Protein AF-A0A3M6UUS0-F1 (afdb_monomer)

Radius of gyration: 19.88 Å; Cα contacts (8 Å, |Δi|>4): 417; chains: 1; bounding box: 49×43×61 Å

Foldseek 3Di:
DQDDPPPFPLNVLLVLLLLLLVLLVVCVLQFAVLLLLLLLLLLQLLVVVQVVVVVPQAPDRPVNNVSSVVSNVSSVVSLVVRVVSNCVVCVPVCLQQVLSNPHRQNQFAAADAADLVLADDADPVQDDCVCLVLLSVQLSQQLQGPVNNSDHLDHDPVNVCLLQPPRDDFPSLLSSLVSLSVSVSSVNQVVQVVSCVVVVHHNVRSLSNSLSNLVVRLVVLVVDPPRDPSSLLSLLSSLLRNLSNNHCVSQDPVNVVVLSVQQDPSSAHADDPDPPPPPPDDPDPDSVVVPPWRADPVRGTNNSSSSSSNNSSSNSSVSSVVVSVVVVVVVVVVD

Sequence (335 aa):
KDESCTVSHATPVLAALEKAVLFYKENGKDLNLDAYFGLRIAEGILHELIRQKKTATALIKSCILKKVVQLQHLVSQIVSKSMASLRRRDRHYFKMVGYTVSQPWLTIKKYKKINPKLVTPFDNKKLSDDILHEYQPCLARLLGSALYGSRPCDMPKECLEVMMRPGEVGYVLTHQALYFMFGEQRGCLYEFSRKMKEFRSSVEKVYDKICSNIYTQLLLVEQVRPFKRIDADLMMEQSVVCGLLGYFEFLTPHRLAIIKSWQRPNGCYGEIENEEELNRKQGWKTMRKLLVGKELSDGCESHITGVGTALLSIYLRFLIDNEQLVVNSTKAGEF

InterPro domains:
  IPR031751 Protein of unknown function DUF4735 [PF15882] (34-319)
  IPR031751 Protein of unknown function DUF4735 [PTHR33539] (10-323)

Structure (mmCIF, N/CA/C/O backbone):
data_AF-A0A3M6UUS0-F1
#
_entry.id   AF-A0A3M6UUS0-F1
#
loop_
_atom_site.group_PDB
_atom_site.id
_atom_site.type_symbol
_atom_site.label_atom_id
_atom_site.label_alt_id
_atom_site.label_comp_id
_atom_site.label_asym_id
_atom_site.label_entity_id
_atom_site.label_seq_id
_atom_site.pdbx_PDB_ins_code
_atom_site.Cartn_x
_atom_site.Cartn_y
_atom_site.Cartn_z
_atom_site.occupancy
_atom_site.B_iso_or_equiv
_atom_site.auth_seq_id
_atom_site.auth_comp_id
_atom_site.auth_asym_id
_atom_site.auth_atom_id
_atom_site.pdbx_PDB_model_num
ATOM 1 N N . LYS A 1 1 ? -5.060 -1.566 36.778 1.00 41.62 1 LYS A N 1
ATOM 2 C CA . LYS A 1 1 ? -5.611 -0.243 36.405 1.00 41.62 1 LYS A CA 1
ATOM 3 C C . LYS A 1 1 ? -5.989 -0.322 34.938 1.00 41.62 1 LYS A C 1
ATOM 5 O O . LYS A 1 1 ? -5.111 -0.613 34.138 1.00 41.62 1 LYS A O 1
ATOM 10 N N . ASP A 1 2 ? -7.276 -0.205 34.631 1.00 45.12 2 ASP A N 1
ATOM 11 C CA . ASP A 1 2 ? -7.788 -0.287 33.263 1.00 45.12 2 ASP A CA 1
ATOM 12 C C . ASP A 1 2 ? -7.343 0.975 32.513 1.00 45.12 2 ASP A C 1
ATOM 14 O O . ASP A 1 2 ? -7.748 2.091 32.838 1.00 45.12 2 ASP A O 1
ATOM 18 N N . GLU A 1 3 ? -6.390 0.821 31.602 1.00 57.53 3 GLU A N 1
ATOM 19 C CA . GLU A 1 3 ? -5.835 1.926 30.826 1.00 57.53 3 GLU A CA 1
ATOM 20 C C . GLU A 1 3 ? -6.889 2.344 29.792 1.00 57.53 3 GLU A C 1
ATOM 22 O O . GLU A 1 3 ? -7.174 1.594 28.855 1.00 57.53 3 GLU A O 1
ATOM 27 N N . SER A 1 4 ? -7.523 3.508 29.980 1.00 58.41 4 SER A N 1
ATOM 28 C CA . SER A 1 4 ? -8.604 3.942 29.090 1.00 58.41 4 SER A CA 1
ATOM 29 C C . SER A 1 4 ? -8.117 4.064 27.644 1.00 58.41 4 SER A C 1
ATOM 31 O O . SER A 1 4 ? -7.190 4.814 27.321 1.00 58.41 4 SER A O 1
ATOM 33 N N . CYS A 1 5 ? -8.801 3.354 26.750 1.00 64.38 5 CYS A N 1
ATOM 34 C CA . CYS A 1 5 ? -8.526 3.338 25.316 1.00 64.38 5 CYS A CA 1
ATOM 35 C C . CYS A 1 5 ? -8.857 4.667 24.610 1.00 64.38 5 CYS A C 1
ATOM 37 O O . CYS A 1 5 ? -8.491 4.857 23.451 1.00 64.38 5 CYS A O 1
ATOM 39 N N . THR A 1 6 ? -9.544 5.598 25.277 1.00 61.81 6 THR A N 1
ATOM 40 C CA . THR A 1 6 ? -9.993 6.865 24.676 1.00 61.81 6 THR A CA 1
ATOM 41 C C . THR A 1 6 ? -8.865 7.856 24.388 1.00 61.81 6 THR A C 1
ATOM 43 O O . THR A 1 6 ? -9.058 8.762 23.587 1.00 61.81 6 THR A O 1
ATOM 46 N N . VAL A 1 7 ? -7.682 7.676 24.984 1.00 68.31 7 VAL A N 1
ATOM 47 C CA . VAL A 1 7 ? -6.577 8.658 24.932 1.00 68.31 7 VAL A CA 1
ATOM 48 C C . VAL A 1 7 ? -5.531 8.335 23.846 1.00 68.31 7 VAL A C 1
ATOM 50 O O . VAL A 1 7 ? -4.496 8.980 23.783 1.00 68.31 7 VAL A O 1
ATOM 53 N N . SER A 1 8 ? -5.725 7.309 23.009 1.00 80.12 8 SER A N 1
ATOM 54 C CA . SER A 1 8 ? -4.775 6.989 21.923 1.00 80.12 8 SER A CA 1
ATOM 55 C C . SER A 1 8 ? -5.251 7.545 20.582 1.00 80.12 8 SER A C 1
ATOM 57 O O . SER A 1 8 ? -6.405 7.343 20.192 1.00 80.12 8 SER A O 1
ATOM 59 N N . HIS A 1 9 ? -4.343 8.178 19.837 1.00 85.38 9 HIS A N 1
ATOM 60 C CA . HIS A 1 9 ? -4.574 8.609 18.459 1.00 85.38 9 HIS A CA 1
ATOM 61 C C . HIS A 1 9 ? -4.805 7.416 17.522 1.00 85.38 9 HIS A C 1
ATOM 63 O O . HIS A 1 9 ? -5.430 7.571 16.473 1.00 85.38 9 HIS A O 1
ATOM 69 N N . ALA A 1 10 ? -4.373 6.212 17.912 1.00 90.81 10 ALA A N 1
ATOM 70 C CA . ALA A 1 10 ? -4.647 4.976 17.187 1.00 90.81 10 ALA A CA 1
ATOM 71 C C . ALA A 1 10 ? -6.130 4.557 17.243 1.00 90.81 10 ALA A C 1
ATOM 73 O O . ALA A 1 10 ? -6.610 3.889 16.328 1.00 90.81 10 ALA A O 1
ATOM 74 N N . THR A 1 11 ? -6.883 4.953 18.278 1.00 92.00 11 THR A N 1
ATOM 75 C CA . THR A 1 11 ? -8.262 4.478 18.504 1.00 92.00 11 THR A CA 1
ATOM 76 C C . THR A 1 11 ? -9.223 4.822 17.358 1.00 92.00 11 THR A C 1
ATOM 78 O O . THR A 1 11 ? -9.907 3.913 16.878 1.00 92.00 11 THR A O 1
ATOM 81 N N . PRO A 1 12 ? -9.281 6.070 16.849 1.00 94.25 12 PRO A N 1
ATOM 82 C CA . PRO A 1 12 ? -10.139 6.402 15.712 1.00 94.25 12 PRO A CA 1
ATOM 83 C C . PRO A 1 12 ? -9.743 5.691 14.413 1.00 94.25 12 PRO A C 1
ATOM 85 O O . PRO A 1 12 ? -10.610 5.424 13.583 1.00 94.25 12 PRO A O 1
ATOM 88 N N . VAL A 1 13 ? -8.452 5.402 14.218 1.00 96.81 13 VAL A N 1
ATOM 89 C CA . VAL A 1 13 ? -7.963 4.682 13.030 1.00 96.81 13 VAL A CA 1
ATOM 90 C C . VAL A 1 13 ? -8.322 3.207 13.113 1.00 96.81 13 VAL A C 1
ATOM 92 O O . VAL A 1 13 ? -8.791 2.631 12.138 1.00 96.81 13 VAL A O 1
ATOM 95 N N . LEU A 1 14 ? -8.184 2.612 14.295 1.00 96.06 14 LEU A N 1
ATOM 96 C CA . LEU A 1 14 ? -8.566 1.231 14.541 1.00 96.06 14 LEU A CA 1
ATOM 97 C C . LEU A 1 14 ? -10.067 1.009 14.325 1.00 96.06 14 LEU A C 1
ATOM 99 O O . LEU A 1 14 ? -10.445 0.018 13.713 1.00 96.06 14 LEU A O 1
ATOM 103 N N . ALA A 1 15 ? -10.910 1.951 14.759 1.00 96.56 15 ALA A N 1
ATOM 104 C CA . ALA A 1 15 ? -12.349 1.902 14.504 1.00 96.56 15 ALA A CA 1
ATOM 105 C C . ALA A 1 15 ? -12.683 2.010 13.003 1.00 96.56 15 ALA A C 1
ATOM 107 O O . ALA A 1 15 ? -13.553 1.295 12.512 1.00 96.56 15 ALA A O 1
ATOM 108 N N . ALA A 1 16 ? -11.985 2.877 12.262 1.00 98.12 16 ALA A N 1
ATOM 109 C CA . ALA A 1 16 ? -12.139 2.977 10.811 1.00 98.12 16 ALA A CA 1
ATOM 110 C C . ALA A 1 16 ? -11.700 1.682 10.103 1.00 98.12 16 ALA A C 1
ATOM 112 O O . ALA A 1 16 ? -12.409 1.181 9.231 1.00 98.12 16 ALA A O 1
ATOM 113 N N . LEU A 1 17 ? -10.571 1.095 10.513 1.00 98.56 17 LEU A N 1
ATOM 114 C CA . LEU A 1 17 ? -10.088 -0.175 9.969 1.00 98.56 17 LEU A CA 1
ATOM 115 C C . LEU A 1 17 ? -11.052 -1.328 10.283 1.00 98.56 17 LEU A C 1
ATOM 117 O O . LEU A 1 17 ? -11.314 -2.157 9.420 1.00 98.56 17 LEU A O 1
ATOM 121 N N . GLU A 1 18 ? -11.617 -1.365 11.491 1.00 98.31 18 GLU A N 1
ATOM 122 C CA . GLU A 1 18 ? -12.624 -2.354 11.884 1.00 98.31 18 GLU A CA 1
ATOM 123 C C . GLU A 1 18 ? -13.873 -2.277 10.998 1.00 98.31 18 GLU A C 1
ATOM 125 O O . GLU A 1 18 ? -14.314 -3.308 10.493 1.00 98.31 18 GLU A O 1
ATOM 130 N N . LYS A 1 19 ? -14.387 -1.070 10.717 1.00 98.00 19 LYS A N 1
ATOM 131 C CA . LYS A 1 19 ? -15.489 -0.881 9.758 1.00 98.00 19 LYS A CA 1
ATOM 132 C C . LYS A 1 19 ? -15.137 -1.407 8.368 1.00 98.00 19 LYS A C 1
ATOM 134 O O . LYS A 1 19 ? -15.930 -2.137 7.782 1.00 98.00 19 LYS A O 1
ATOM 139 N N . ALA A 1 20 ? -13.945 -1.082 7.865 1.00 98.12 20 ALA A N 1
ATOM 140 C CA . ALA A 1 20 ? -13.491 -1.582 6.572 1.00 98.12 20 ALA A CA 1
ATOM 141 C C . ALA A 1 20 ? -13.446 -3.117 6.559 1.00 98.12 20 ALA A C 1
ATOM 143 O O . ALA A 1 20 ? -13.977 -3.731 5.647 1.00 98.12 20 ALA A O 1
ATOM 144 N N . VAL A 1 21 ? -12.904 -3.765 7.596 1.00 98.31 21 VAL A N 1
ATOM 145 C CA . VAL A 1 21 ? -12.858 -5.236 7.697 1.00 98.31 21 VAL A CA 1
ATOM 146 C C . VAL A 1 21 ? -14.258 -5.860 7.779 1.00 98.31 21 VAL A C 1
ATOM 148 O O . VAL A 1 21 ? -14.501 -6.897 7.158 1.00 98.31 21 VAL A O 1
ATOM 151 N N . LEU A 1 22 ? -15.193 -5.241 8.504 1.00 97.75 22 LEU A N 1
ATOM 152 C CA . LEU A 1 22 ? -16.587 -5.693 8.554 1.00 97.75 22 LEU A CA 1
ATOM 153 C C . LEU A 1 22 ? -17.256 -5.626 7.176 1.00 97.75 22 LEU A C 1
ATOM 155 O O . LEU A 1 22 ? -17.952 -6.570 6.804 1.00 97.75 22 LEU A O 1
ATOM 159 N N . PHE A 1 23 ? -16.941 -4.613 6.367 1.00 96.88 23 PHE A N 1
ATOM 160 C CA . PHE A 1 23 ? -17.407 -4.541 4.985 1.00 96.88 23 PHE A CA 1
ATOM 161 C C . PHE A 1 23 ? -16.981 -5.762 4.151 1.00 96.88 23 PHE A C 1
ATOM 163 O O . PHE A 1 23 ? -17.810 -6.322 3.434 1.00 96.88 23 PHE A O 1
ATOM 170 N N . TYR A 1 24 ? -15.739 -6.257 4.284 1.00 96.56 24 TYR A N 1
ATOM 171 C CA . TYR A 1 24 ? -15.318 -7.504 3.611 1.00 96.56 24 TYR A CA 1
ATOM 172 C C . TYR A 1 24 ? -16.089 -8.727 4.103 1.00 96.56 24 TYR A C 1
ATOM 174 O O . TYR A 1 24 ? -16.341 -9.654 3.331 1.00 96.56 24 TYR A O 1
ATOM 182 N N . LYS A 1 25 ? -16.435 -8.770 5.393 1.00 95.75 25 LYS A N 1
ATOM 183 C CA . LYS A 1 25 ? -17.201 -9.881 5.967 1.00 95.75 25 LYS A CA 1
ATOM 184 C C . LYS A 1 25 ? -18.591 -9.971 5.338 1.00 95.75 25 LYS A C 1
ATOM 186 O O . LYS A 1 25 ? -19.058 -11.076 5.067 1.00 95.75 25 LYS A O 1
ATOM 191 N N . GLU A 1 26 ? -19.225 -8.825 5.125 1.00 94.06 26 GLU A N 1
ATOM 192 C CA . GLU A 1 26 ? -20.582 -8.709 4.589 1.00 94.06 26 GLU A CA 1
ATOM 193 C C . GLU A 1 26 ? -20.604 -8.841 3.059 1.00 94.06 26 GLU A C 1
ATOM 195 O O . GLU A 1 26 ? -21.424 -9.582 2.519 1.00 94.06 26 GLU A O 1
ATOM 200 N N . ASN A 1 27 ? -19.642 -8.219 2.369 1.00 92.31 27 ASN A N 1
ATOM 201 C CA . ASN A 1 27 ? -19.654 -8.036 0.914 1.00 92.31 27 ASN A CA 1
ATOM 202 C C . ASN A 1 27 ? -18.552 -8.812 0.178 1.00 92.31 27 ASN A C 1
ATOM 204 O O . ASN A 1 27 ? -18.378 -8.659 -1.027 1.00 92.31 27 ASN A O 1
ATOM 208 N N . GLY A 1 28 ? -17.798 -9.691 0.847 1.00 86.50 28 GLY A N 1
ATOM 209 C CA . GLY A 1 28 ? -16.662 -10.410 0.243 1.00 86.50 28 GLY A CA 1
ATOM 210 C C . GLY A 1 28 ? -17.013 -11.258 -0.990 1.00 86.50 28 GLY A C 1
ATOM 211 O O . GLY A 1 28 ? -16.162 -11.565 -1.834 1.00 86.50 28 GLY A O 1
ATOM 212 N N . LYS A 1 29 ? -18.293 -11.615 -1.161 1.00 85.62 29 LYS A N 1
ATOM 213 C CA . LYS A 1 29 ? -18.772 -12.267 -2.386 1.00 85.62 29 LYS A CA 1
ATOM 214 C C . LYS A 1 29 ? -18.782 -11.332 -3.596 1.00 85.62 29 LYS A C 1
ATOM 216 O O . LYS A 1 29 ? -18.713 -11.835 -4.711 1.00 85.62 29 LYS A O 1
ATOM 221 N N . ASP A 1 30 ? -18.767 -10.031 -3.406 1.00 85.94 30 ASP A N 1
ATOM 222 C CA . ASP A 1 30 ? -18.808 -9.074 -4.499 1.00 85.94 30 ASP A CA 1
ATOM 223 C C . ASP A 1 30 ? -17.470 -8.374 -4.711 1.00 85.94 30 ASP A C 1
ATOM 225 O O . ASP A 1 30 ? -17.265 -7.775 -5.759 1.00 85.94 30 ASP A O 1
ATOM 229 N N . LEU A 1 31 ? -16.502 -8.572 -3.819 1.00 89.50 31 LEU A N 1
ATOM 230 C CA . LEU A 1 31 ? -15.159 -8.016 -3.957 1.00 89.50 31 LEU A CA 1
ATOM 231 C C . LEU A 1 31 ? -14.273 -8.801 -4.943 1.00 89.50 31 LEU A C 1
ATOM 233 O O . LEU A 1 31 ? -14.377 -10.029 -5.095 1.00 89.50 31 LEU A O 1
ATOM 237 N N . ASN A 1 32 ? -13.407 -8.057 -5.631 1.00 88.81 32 ASN A N 1
ATOM 238 C CA . ASN A 1 32 ? -12.383 -8.548 -6.555 1.00 88.81 32 ASN A CA 1
ATOM 239 C C . ASN A 1 32 ? -11.066 -8.868 -5.818 1.00 88.81 32 ASN A C 1
ATOM 241 O O . ASN A 1 32 ? -10.970 -8.720 -4.603 1.00 88.81 32 ASN A O 1
ATOM 245 N N . LEU A 1 33 ? -10.041 -9.313 -6.548 1.00 89.56 33 LEU A N 1
ATOM 246 C CA . LEU A 1 33 ? -8.731 -9.641 -5.976 1.00 89.56 33 LEU A C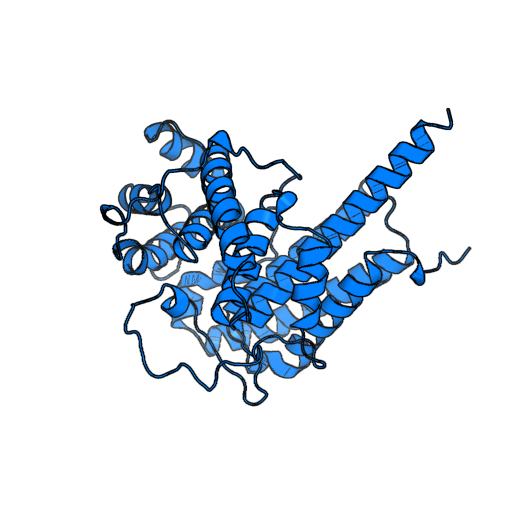A 1
ATOM 247 C C . LEU A 1 33 ? -8.018 -8.414 -5.372 1.00 89.56 33 LEU A C 1
ATOM 249 O O . LEU A 1 33 ? -7.398 -8.552 -4.317 1.00 89.56 33 LEU A O 1
ATOM 253 N N . ASP A 1 34 ? -8.164 -7.232 -5.974 1.00 88.00 34 ASP A N 1
ATOM 254 C CA . ASP A 1 34 ? -7.498 -5.984 -5.559 1.00 88.00 34 ASP A CA 1
ATOM 255 C C . ASP A 1 34 ? -7.915 -5.545 -4.147 1.00 88.00 34 ASP A C 1
ATOM 257 O O . ASP A 1 34 ? -7.075 -5.180 -3.322 1.00 88.00 34 ASP A O 1
ATOM 261 N N . ALA A 1 35 ? -9.196 -5.705 -3.800 1.00 93.25 35 ALA A N 1
ATOM 262 C CA . ALA A 1 35 ? -9.667 -5.481 -2.433 1.00 93.25 35 ALA A CA 1
ATOM 263 C C . ALA A 1 35 ? -8.930 -6.386 -1.430 1.00 93.25 35 ALA A C 1
ATOM 265 O O . ALA A 1 35 ? -8.457 -5.947 -0.378 1.00 93.25 35 ALA A O 1
ATOM 266 N N . TYR A 1 36 ? -8.780 -7.673 -1.764 1.00 95.69 36 TYR A N 1
ATOM 267 C CA . TYR A 1 36 ? -8.087 -8.621 -0.892 1.00 95.69 36 TYR A CA 1
ATOM 268 C C . TYR A 1 36 ? -6.584 -8.365 -0.821 1.00 95.69 36 TYR A C 1
ATOM 270 O O . TYR A 1 36 ? -5.984 -8.706 0.195 1.00 95.69 36 TYR A O 1
ATOM 278 N N . PHE A 1 37 ? -5.972 -7.736 -1.825 1.00 95.00 37 PHE A N 1
ATOM 279 C CA . PHE A 1 37 ? -4.585 -7.287 -1.714 1.00 95.00 37 PHE A CA 1
ATOM 280 C C . PHE A 1 37 ? -4.432 -6.278 -0.571 1.00 95.00 37 PHE A C 1
ATOM 282 O O . PHE A 1 37 ? -3.600 -6.479 0.320 1.00 95.00 37 PHE A O 1
ATOM 289 N N . GLY A 1 38 ? -5.313 -5.277 -0.508 1.00 96.94 38 GLY A N 1
ATOM 290 C CA . GLY A 1 38 ? -5.340 -4.324 0.600 1.00 96.94 38 GLY A CA 1
ATOM 291 C C . GLY A 1 38 ? -5.603 -4.978 1.962 1.00 96.94 38 GLY A C 1
ATOM 292 O O . GLY A 1 38 ? -4.930 -4.677 2.952 1.00 96.94 38 GLY A O 1
ATOM 293 N N . LEU A 1 39 ? -6.515 -5.955 2.006 1.00 97.81 39 LEU A N 1
ATOM 294 C CA . LEU A 1 39 ? -6.797 -6.732 3.215 1.00 97.81 39 LEU A CA 1
ATOM 295 C C . LEU A 1 39 ? -5.581 -7.556 3.689 1.00 97.81 39 LEU A C 1
ATOM 297 O O . LEU A 1 39 ? -5.349 -7.669 4.893 1.00 97.81 39 LEU A O 1
ATOM 301 N N . ARG A 1 40 ? -4.773 -8.102 2.768 1.00 97.69 40 ARG A N 1
ATOM 302 C CA . ARG A 1 40 ? -3.551 -8.861 3.102 1.00 97.69 40 ARG A CA 1
ATOM 303 C C . ARG A 1 40 ? -2.401 -7.972 3.564 1.00 97.69 40 ARG A C 1
ATOM 305 O O . ARG A 1 40 ? -1.613 -8.417 4.403 1.00 97.69 40 ARG A O 1
ATOM 312 N N . ILE A 1 41 ? -2.332 -6.723 3.095 1.00 98.38 41 ILE A N 1
ATOM 313 C CA . ILE A 1 41 ? -1.459 -5.699 3.690 1.00 98.38 41 ILE A CA 1
ATOM 314 C C . ILE A 1 41 ? -1.865 -5.446 5.144 1.00 98.38 41 ILE A C 1
ATOM 316 O O . ILE A 1 41 ? -1.019 -5.535 6.038 1.00 98.38 41 ILE A O 1
ATOM 320 N N . ALA A 1 42 ? -3.158 -5.216 5.391 1.00 98.44 42 ALA A N 1
ATOM 321 C CA . ALA A 1 42 ? -3.663 -4.982 6.740 1.00 98.44 42 ALA A CA 1
ATOM 322 C C . ALA A 1 42 ? -3.388 -6.161 7.680 1.00 98.44 42 ALA A C 1
ATOM 324 O O . ALA A 1 42 ? -2.894 -5.962 8.788 1.00 98.44 42 ALA A O 1
ATOM 325 N N . GLU A 1 43 ? -3.621 -7.395 7.232 1.00 98.19 43 GLU A N 1
ATOM 326 C CA . GLU A 1 43 ? -3.300 -8.597 8.007 1.00 98.19 43 GLU A CA 1
ATOM 327 C C . GLU A 1 43 ? -1.819 -8.677 8.389 1.00 98.19 43 GLU A C 1
ATOM 329 O O . GLU A 1 43 ? -1.486 -8.970 9.538 1.00 98.19 43 GLU A O 1
ATOM 334 N N . GLY A 1 44 ? -0.933 -8.377 7.439 1.00 97.69 44 GLY A N 1
ATOM 335 C CA . GLY A 1 44 ? 0.510 -8.344 7.651 1.00 97.69 44 GLY A CA 1
ATOM 336 C C . GLY A 1 44 ? 0.939 -7.344 8.722 1.00 97.69 44 GLY A C 1
ATOM 337 O O . GLY A 1 44 ? 1.696 -7.671 9.638 1.00 97.69 44 GLY A O 1
ATOM 338 N N . ILE A 1 45 ? 0.389 -6.133 8.658 1.00 97.25 45 ILE A N 1
ATOM 339 C CA . ILE A 1 45 ? 0.662 -5.081 9.639 1.00 97.25 45 ILE A CA 1
ATOM 340 C C . ILE A 1 45 ? 0.126 -5.450 11.025 1.00 97.25 45 ILE A C 1
ATOM 342 O O . ILE A 1 45 ? 0.819 -5.255 12.025 1.00 97.25 45 ILE A O 1
ATOM 346 N N . LEU A 1 46 ? -1.076 -6.025 11.108 1.00 97.25 46 LEU A N 1
ATOM 347 C CA . LEU A 1 46 ? -1.630 -6.487 12.381 1.00 97.25 46 LEU A CA 1
ATOM 348 C C . LEU A 1 46 ? -0.761 -7.599 12.994 1.00 97.25 46 LEU A C 1
ATOM 350 O O . LEU A 1 46 ? -0.506 -7.581 14.199 1.00 97.25 46 LEU A O 1
ATOM 354 N N . HIS A 1 47 ? -0.243 -8.527 12.181 1.00 95.56 47 HIS A N 1
ATOM 355 C CA . HIS A 1 47 ? 0.726 -9.530 12.634 1.00 95.56 47 HIS A CA 1
ATOM 356 C C . HIS A 1 47 ? 1.997 -8.903 13.207 1.00 95.56 47 HIS A C 1
ATOM 358 O O . HIS A 1 47 ? 2.461 -9.323 14.269 1.00 95.56 47 HIS A O 1
ATOM 364 N N . GLU A 1 48 ? 2.548 -7.898 12.532 1.00 92.94 48 GLU A N 1
ATOM 365 C CA . GLU A 1 48 ? 3.750 -7.201 12.983 1.00 92.94 48 GLU A CA 1
ATOM 366 C C . GLU A 1 48 ? 3.534 -6.477 14.312 1.00 92.94 48 GLU A C 1
ATOM 368 O O . GLU A 1 48 ? 4.335 -6.644 15.231 1.00 92.94 48 GLU A O 1
ATOM 373 N N . LEU A 1 49 ? 2.416 -5.764 14.471 1.00 92.19 49 LEU A N 1
ATOM 374 C CA . LEU A 1 49 ? 2.063 -5.103 15.732 1.00 92.19 49 LEU A CA 1
ATOM 375 C C . LEU A 1 49 ? 1.948 -6.102 16.896 1.00 92.19 49 LEU A C 1
ATOM 377 O O . LEU A 1 49 ? 2.421 -5.842 18.003 1.00 92.19 49 LEU A O 1
ATOM 381 N N . ILE A 1 50 ? 1.372 -7.283 16.651 1.00 92.38 50 ILE A N 1
ATOM 382 C CA . ILE A 1 50 ? 1.295 -8.359 17.652 1.00 92.38 50 ILE A CA 1
ATOM 383 C C . ILE A 1 50 ? 2.691 -8.913 17.971 1.00 92.38 50 ILE A C 1
ATOM 385 O O . ILE A 1 50 ? 2.993 -9.205 19.132 1.00 92.38 50 ILE A O 1
ATOM 389 N N . ARG A 1 51 ? 3.549 -9.071 16.955 1.00 88.62 51 ARG A N 1
ATOM 390 C CA . ARG A 1 51 ? 4.915 -9.594 17.100 1.00 88.62 51 ARG A CA 1
ATOM 391 C C . ARG A 1 51 ? 5.793 -8.657 17.928 1.00 88.62 51 ARG A C 1
ATOM 393 O O . ARG A 1 51 ? 6.467 -9.140 18.834 1.00 88.62 51 ARG A O 1
ATOM 400 N N . GLN A 1 52 ? 5.747 -7.350 17.674 1.00 80.56 52 GLN A N 1
ATOM 401 C CA . GLN A 1 52 ? 6.559 -6.345 18.376 1.00 80.56 52 GLN A CA 1
ATOM 402 C C . GLN A 1 52 ? 6.349 -6.351 19.895 1.00 80.56 52 GLN A C 1
ATOM 404 O O . GLN A 1 52 ? 7.301 -6.173 20.656 1.00 80.56 52 GLN A O 1
ATOM 409 N N . LYS A 1 53 ? 5.127 -6.638 20.362 1.00 72.44 53 LYS A N 1
ATOM 410 C CA . LYS A 1 53 ? 4.872 -6.806 21.799 1.00 72.44 53 LYS A CA 1
ATOM 411 C C . LYS A 1 53 ? 5.606 -8.013 22.393 1.00 72.44 53 LYS A C 1
ATOM 413 O O . LYS A 1 53 ? 6.071 -7.947 23.528 1.00 72.44 53 LYS A O 1
ATOM 418 N N . LYS A 1 54 ? 5.701 -9.124 21.656 1.00 66.06 54 LYS A N 1
ATOM 419 C CA . LYS A 1 54 ? 6.332 -10.362 22.151 1.00 66.06 54 LYS A CA 1
ATOM 420 C C . LYS A 1 54 ? 7.843 -10.212 22.342 1.00 66.06 54 LYS A C 1
ATOM 422 O O . LYS A 1 54 ? 8.410 -10.909 23.171 1.00 66.06 54 LYS A O 1
ATOM 427 N N . THR A 1 55 ? 8.481 -9.294 21.617 1.00 62.88 55 THR A N 1
ATOM 428 C CA . THR A 1 55 ? 9.932 -9.040 21.666 1.00 62.88 55 THR A CA 1
ATOM 429 C C . THR A 1 55 ? 10.346 -7.974 22.696 1.00 62.88 55 THR A C 1
ATOM 431 O O . THR A 1 55 ? 11.430 -7.409 22.600 1.00 62.88 55 THR A O 1
ATOM 434 N N . ALA A 1 56 ? 9.499 -7.718 23.702 1.00 51.53 56 ALA A N 1
ATOM 435 C CA . ALA A 1 56 ? 9.782 -6.932 24.914 1.00 51.53 56 ALA A CA 1
ATOM 436 C C . ALA A 1 56 ? 10.078 -5.422 24.745 1.00 51.53 56 ALA A C 1
ATOM 438 O O . ALA A 1 56 ? 10.388 -4.759 25.729 1.00 51.53 56 ALA A O 1
ATOM 439 N N . THR A 1 57 ? 9.928 -4.844 23.547 1.00 52.69 57 THR A N 1
ATOM 440 C CA . THR A 1 57 ? 10.291 -3.433 23.266 1.00 52.69 57 THR A CA 1
ATOM 441 C C . THR A 1 57 ? 9.113 -2.490 22.989 1.00 52.69 57 THR A C 1
ATOM 443 O O . THR A 1 57 ? 9.325 -1.283 22.932 1.00 52.69 57 THR A O 1
ATOM 446 N N . ALA A 1 58 ? 7.879 -2.992 22.859 1.00 57.59 58 ALA A N 1
ATOM 447 C CA . ALA A 1 58 ? 6.725 -2.168 22.483 1.00 57.59 58 ALA A CA 1
ATOM 448 C C . ALA A 1 58 ? 5.720 -1.966 23.634 1.00 57.59 58 ALA A C 1
ATOM 450 O O . ALA A 1 58 ? 5.075 -2.910 24.097 1.00 57.59 58 ALA A O 1
ATOM 451 N N . LEU A 1 59 ? 5.529 -0.707 24.046 1.00 68.81 59 LEU A N 1
ATOM 452 C CA . LEU A 1 59 ? 4.494 -0.249 24.986 1.00 68.81 59 LEU A CA 1
ATOM 453 C C . LEU A 1 59 ? 3.146 -0.047 24.263 1.00 68.81 59 LEU A C 1
ATOM 455 O O . LEU A 1 59 ? 2.568 1.037 24.271 1.00 68.81 59 LEU A O 1
ATOM 459 N N . ILE A 1 60 ? 2.625 -1.091 23.610 1.00 78.75 60 ILE A N 1
ATOM 460 C CA . ILE A 1 60 ? 1.258 -1.047 23.066 1.00 78.75 60 ILE A CA 1
ATOM 461 C C . ILE A 1 60 ? 0.277 -1.195 24.232 1.00 78.75 60 ILE A C 1
ATOM 463 O O . ILE A 1 60 ? 0.271 -2.232 24.907 1.00 78.75 60 ILE A O 1
ATOM 467 N N . LYS A 1 61 ? -0.586 -0.188 24.434 1.00 83.62 61 LYS A N 1
ATOM 468 C CA . LYS A 1 61 ? -1.665 -0.224 25.436 1.00 83.62 61 LYS A CA 1
ATOM 469 C C . LYS A 1 61 ? -2.455 -1.527 25.319 1.00 83.62 61 LYS A C 1
ATOM 471 O O . LYS A 1 61 ? -2.859 -1.929 24.224 1.00 83.62 61 LYS A O 1
ATOM 476 N N . SER A 1 62 ? -2.708 -2.184 26.452 1.00 85.25 62 SER A N 1
ATOM 477 C CA . SER A 1 62 ? -3.322 -3.524 26.485 1.00 85.25 62 SER A CA 1
ATOM 478 C C . SER A 1 62 ? -4.660 -3.581 25.734 1.00 85.25 62 SER A C 1
ATOM 480 O O . SER A 1 62 ? -4.931 -4.527 24.991 1.00 85.25 62 SER A O 1
ATOM 482 N N . CYS A 1 63 ? -5.467 -2.526 25.860 1.00 86.62 63 CYS A N 1
ATOM 483 C CA . CYS A 1 63 ? -6.767 -2.429 25.208 1.00 86.62 63 CYS A CA 1
ATOM 484 C C . CYS A 1 63 ? -6.660 -2.311 23.669 1.00 86.62 63 CYS A C 1
ATOM 486 O O . CYS A 1 63 ? -7.431 -2.956 22.956 1.00 86.62 63 CYS A O 1
ATOM 488 N N . ILE A 1 64 ? -5.670 -1.569 23.148 1.00 89.56 64 ILE A N 1
ATOM 489 C CA . ILE A 1 64 ? -5.399 -1.454 21.704 1.00 89.56 64 ILE A CA 1
ATOM 490 C C . ILE A 1 64 ? -4.948 -2.800 21.156 1.00 89.56 64 ILE A C 1
ATOM 492 O O . ILE A 1 64 ? -5.479 -3.269 20.153 1.00 89.56 64 ILE A O 1
ATOM 496 N N . LEU A 1 65 ? -4.029 -3.470 21.853 1.00 90.50 65 LEU A N 1
ATOM 497 C CA . LEU A 1 65 ? -3.579 -4.793 21.442 1.00 90.50 65 LEU A CA 1
ATOM 498 C C . LEU A 1 65 ? -4.731 -5.798 21.386 1.00 90.50 65 LEU A C 1
ATOM 500 O O . LEU A 1 65 ? -4.811 -6.562 20.430 1.00 90.50 65 LEU A O 1
ATOM 504 N N . LYS A 1 66 ? -5.616 -5.820 22.391 1.00 92.00 66 LYS A N 1
ATOM 505 C CA . LYS A 1 66 ? -6.766 -6.737 22.401 1.00 92.00 66 LYS A CA 1
ATOM 506 C C . LYS A 1 66 ? -7.597 -6.576 21.126 1.00 92.00 66 LYS A C 1
ATOM 508 O O . LYS A 1 66 ? -7.917 -7.575 20.486 1.00 92.00 66 LYS A O 1
ATOM 513 N N . LYS A 1 67 ? -7.869 -5.331 20.727 1.00 94.25 67 LYS A N 1
ATOM 514 C CA . LYS A 1 67 ? -8.571 -5.018 19.479 1.00 94.25 67 LYS A CA 1
ATOM 515 C C . LYS A 1 67 ? -7.769 -5.415 18.234 1.00 94.25 67 LYS A C 1
ATOM 517 O O . LYS A 1 67 ? -8.334 -6.018 17.332 1.00 94.25 67 LYS A O 1
ATOM 522 N N . VAL A 1 68 ? -6.459 -5.157 18.197 1.00 95.62 68 VAL A N 1
ATOM 523 C CA . VAL A 1 68 ? -5.570 -5.585 17.096 1.00 95.62 68 VAL A CA 1
ATOM 524 C C . VAL A 1 68 ? -5.588 -7.108 16.919 1.00 95.62 68 VAL A C 1
ATOM 526 O O . VAL A 1 68 ? -5.708 -7.586 15.796 1.00 95.62 68 VAL A O 1
ATOM 529 N N . VAL A 1 69 ? -5.527 -7.878 18.011 1.00 96.06 69 VAL A N 1
ATOM 530 C CA . VAL A 1 69 ? -5.590 -9.352 17.985 1.00 96.06 69 VAL A CA 1
ATOM 531 C C . VAL A 1 69 ? -6.950 -9.842 17.486 1.00 96.06 69 VAL A C 1
ATOM 533 O O . VAL A 1 69 ? -7.010 -10.730 16.639 1.00 96.06 69 VAL A O 1
ATOM 536 N N . GLN A 1 70 ? -8.044 -9.256 17.980 1.00 96.88 70 GLN A N 1
ATOM 537 C CA . GLN A 1 70 ? -9.396 -9.590 17.521 1.00 96.88 70 GLN A CA 1
ATOM 538 C C . GLN A 1 70 ? -9.564 -9.310 16.024 1.00 96.88 70 GLN A C 1
ATOM 540 O O . GLN A 1 70 ? -10.074 -10.155 15.287 1.00 96.88 70 GLN A O 1
ATOM 545 N N . LEU A 1 71 ? -9.085 -8.151 15.572 1.00 97.94 71 LEU A N 1
ATOM 546 C CA . LEU A 1 71 ? -9.166 -7.740 14.180 1.00 97.94 71 LEU A CA 1
ATOM 547 C C . LEU A 1 71 ? -8.304 -8.628 13.278 1.00 97.94 71 LEU A C 1
ATOM 549 O O . LEU A 1 71 ? -8.781 -9.068 12.238 1.00 97.94 71 LEU A O 1
ATOM 553 N N . GLN A 1 72 ? -7.081 -8.969 13.698 1.00 97.88 72 GLN A N 1
ATOM 554 C CA . GLN A 1 72 ? -6.210 -9.903 12.978 1.00 97.88 72 GLN A CA 1
ATOM 555 C C . GLN A 1 72 ? -6.900 -11.255 12.769 1.00 97.88 72 GLN A C 1
ATOM 557 O O . GLN A 1 72 ? -6.926 -11.766 11.650 1.00 97.88 72 GLN A O 1
ATOM 562 N N . HIS A 1 73 ? -7.515 -11.807 13.820 1.00 98.06 73 HIS A N 1
ATOM 563 C CA . HIS A 1 73 ? -8.231 -13.076 13.724 1.00 98.06 73 HIS A CA 1
ATOM 564 C C . HIS A 1 73 ? -9.415 -12.994 12.752 1.00 98.06 73 HIS A C 1
ATOM 566 O O . HIS A 1 73 ? -9.603 -13.889 11.925 1.00 98.06 73 HIS A O 1
ATOM 572 N N . LEU A 1 74 ? -10.192 -11.908 12.819 1.00 98.25 74 LEU A N 1
ATOM 573 C CA . LEU A 1 74 ? -11.312 -11.673 11.912 1.00 98.25 74 LEU A CA 1
ATOM 574 C C . LEU A 1 74 ? -10.847 -11.601 10.450 1.00 98.25 74 LEU A C 1
ATOM 576 O O . LEU A 1 74 ? -11.443 -12.250 9.589 1.00 98.25 74 LEU A O 1
ATOM 580 N N . VAL A 1 75 ? -9.761 -10.875 10.175 1.00 98.19 75 VAL A N 1
ATOM 581 C CA . VAL A 1 75 ? -9.186 -10.775 8.827 1.00 98.19 75 VAL A CA 1
ATOM 582 C C . VAL A 1 75 ? -8.775 -12.153 8.301 1.00 98.19 75 VAL A C 1
ATOM 584 O O . VAL A 1 75 ? -9.211 -12.538 7.214 1.00 98.19 75 VAL A O 1
ATOM 587 N N . SER A 1 76 ? -8.034 -12.946 9.084 1.00 96.81 76 SER A N 1
ATOM 588 C CA . SER A 1 76 ? -7.623 -14.295 8.668 1.00 96.81 76 SER A CA 1
ATOM 589 C C . SER A 1 76 ? -8.818 -15.212 8.370 1.00 96.81 76 SER A C 1
ATOM 591 O O . SER A 1 76 ? -8.786 -15.989 7.411 1.00 96.81 76 SER A O 1
ATOM 593 N N . GLN A 1 77 ? -9.903 -15.110 9.148 1.00 96.88 77 GLN A N 1
ATOM 594 C CA . GLN A 1 77 ? -11.142 -15.851 8.885 1.00 96.88 77 GLN A CA 1
ATOM 595 C C . GLN A 1 77 ? -11.816 -15.428 7.570 1.00 96.88 77 GLN A C 1
ATOM 597 O O . GLN A 1 77 ? -12.251 -16.290 6.802 1.00 96.88 77 GLN A O 1
ATOM 602 N N . ILE A 1 78 ? -11.918 -14.120 7.308 1.00 96.62 78 ILE A N 1
ATOM 603 C CA . ILE A 1 78 ? -12.524 -13.570 6.085 1.00 96.62 78 ILE A CA 1
ATOM 604 C C . ILE A 1 78 ? -11.743 -14.028 4.854 1.00 96.62 78 ILE A C 1
ATOM 606 O O . ILE A 1 78 ? -12.337 -14.544 3.902 1.00 96.62 78 ILE A O 1
ATOM 610 N N . VAL A 1 79 ? -10.416 -13.885 4.885 1.00 94.31 79 VAL A N 1
ATOM 611 C CA . VAL A 1 79 ? -9.519 -14.303 3.802 1.00 94.31 79 VAL A CA 1
ATOM 612 C C . VAL A 1 79 ? -9.707 -15.794 3.529 1.00 94.31 79 VAL A C 1
ATOM 614 O O . VAL A 1 79 ? -10.055 -16.158 2.406 1.00 94.31 79 VAL A O 1
ATOM 617 N N . SER A 1 80 ? -9.585 -16.646 4.554 1.00 92.56 80 SER A N 1
ATOM 618 C CA . SER A 1 80 ? -9.714 -18.106 4.424 1.00 92.56 80 SER A CA 1
ATOM 619 C C . SER A 1 80 ? -11.028 -18.531 3.753 1.00 92.56 80 SER A C 1
ATOM 621 O O . SER A 1 80 ? -11.020 -19.310 2.797 1.00 92.56 80 SER A O 1
ATOM 623 N N . LYS A 1 81 ? -12.159 -17.944 4.168 1.00 92.56 81 LYS A N 1
ATOM 624 C CA . LYS A 1 81 ? -13.480 -18.226 3.575 1.00 92.56 81 LYS A CA 1
ATOM 625 C C . LYS A 1 81 ? -13.607 -17.757 2.123 1.00 92.56 81 LYS A C 1
ATOM 627 O O . LYS A 1 81 ? -14.351 -18.353 1.346 1.00 92.56 81 LYS A O 1
ATOM 632 N N . SER A 1 82 ? -12.901 -16.693 1.751 1.00 91.19 82 SER A N 1
ATOM 633 C CA . SER A 1 82 ? -13.091 -16.015 0.465 1.00 91.19 82 SER A CA 1
ATOM 634 C C . SER A 1 82 ? -12.174 -16.528 -0.647 1.00 91.19 82 SER A C 1
ATOM 636 O O . SER A 1 82 ? -12.556 -16.471 -1.817 1.00 91.19 82 SER A O 1
ATOM 638 N N . MET A 1 83 ? -10.998 -17.078 -0.314 1.00 89.31 83 MET A N 1
ATOM 639 C CA . MET A 1 83 ? -9.977 -17.470 -1.302 1.00 89.31 83 MET A CA 1
ATOM 640 C C . MET A 1 83 ? -10.500 -18.443 -2.368 1.00 89.31 83 MET A C 1
ATOM 642 O O . MET A 1 83 ? -10.250 -18.259 -3.560 1.00 89.31 83 MET A O 1
ATOM 646 N N . ALA A 1 84 ? -11.265 -19.463 -1.965 1.00 88.38 84 ALA A N 1
ATOM 647 C CA . ALA A 1 84 ? -11.819 -20.443 -2.901 1.00 88.38 84 ALA A CA 1
ATOM 648 C C . ALA A 1 84 ? -12.852 -19.824 -3.860 1.00 88.38 84 ALA A C 1
ATOM 650 O O . ALA A 1 84 ? -12.977 -20.252 -5.009 1.00 88.38 84 ALA A O 1
ATOM 651 N N . SER A 1 85 ? -13.599 -18.816 -3.402 1.00 88.00 85 SER A N 1
ATOM 652 C CA . SER A 1 85 ? -14.546 -18.078 -4.241 1.00 88.00 85 SER A CA 1
ATOM 653 C C . SER A 1 85 ? -13.812 -17.178 -5.236 1.00 88.00 85 SER A C 1
ATOM 655 O O . SER A 1 85 ? -14.070 -17.268 -6.435 1.00 88.00 85 SER A O 1
ATOM 657 N N . LEU A 1 86 ? -12.840 -16.389 -4.764 1.00 87.50 86 LEU A N 1
ATOM 658 C CA . LEU A 1 86 ? -12.031 -15.496 -5.603 1.00 87.50 86 LEU A CA 1
ATOM 659 C C . LEU A 1 86 ? -11.324 -16.255 -6.726 1.00 87.50 86 LEU A C 1
ATOM 661 O O . LEU A 1 86 ? -11.447 -15.889 -7.892 1.00 87.50 86 LEU A O 1
ATOM 665 N N . ARG A 1 87 ? -10.671 -17.375 -6.391 1.00 89.25 87 ARG A N 1
ATOM 666 C CA . ARG A 1 87 ? -9.975 -18.224 -7.367 1.00 89.25 87 ARG A CA 1
ATOM 667 C C . ARG A 1 87 ? -10.901 -18.776 -8.455 1.00 89.25 87 ARG A C 1
ATOM 669 O O . ARG A 1 87 ? -10.441 -19.026 -9.568 1.00 89.25 87 ARG A O 1
ATOM 676 N N . ARG A 1 88 ? -12.179 -19.016 -8.137 1.00 88.69 88 ARG A N 1
ATOM 677 C CA . ARG A 1 88 ? -13.172 -19.509 -9.104 1.00 88.69 88 ARG A CA 1
ATOM 678 C C . ARG A 1 88 ? -13.728 -18.391 -9.977 1.00 88.69 88 ARG A C 1
ATOM 680 O O . ARG A 1 88 ? -13.808 -18.583 -11.185 1.00 88.69 88 ARG A O 1
ATOM 687 N N . ARG A 1 89 ? -14.101 -17.257 -9.375 1.00 85.88 89 ARG A N 1
ATOM 688 C CA . ARG A 1 89 ? -14.710 -16.125 -10.088 1.00 85.88 89 ARG A CA 1
ATOM 689 C C . ARG A 1 89 ? -13.764 -15.490 -11.091 1.00 85.88 89 ARG A C 1
ATOM 691 O O . ARG A 1 89 ? -14.190 -15.173 -12.191 1.00 85.88 89 ARG A O 1
ATOM 698 N N . ASP A 1 90 ? -12.500 -15.345 -10.713 1.00 81.88 90 ASP A N 1
ATOM 699 C CA . ASP A 1 90 ? -11.512 -14.657 -11.532 1.00 81.88 90 ASP A CA 1
ATOM 700 C C . ASP A 1 90 ? -10.315 -15.560 -11.838 1.00 81.88 90 ASP A C 1
ATOM 702 O O . ASP A 1 90 ? -9.172 -15.324 -11.451 1.00 81.88 90 ASP A O 1
ATOM 706 N N . ARG A 1 91 ? -10.598 -16.694 -12.487 1.00 88.25 91 ARG A N 1
ATOM 707 C CA . ARG A 1 91 ? -9.610 -17.763 -12.684 1.00 88.25 91 ARG A CA 1
ATOM 708 C C . ARG A 1 91 ? -8.376 -17.294 -13.456 1.00 88.25 91 ARG A C 1
ATOM 710 O O . ARG A 1 91 ? -7.281 -17.779 -13.170 1.00 88.25 91 ARG A O 1
ATOM 717 N N . HIS A 1 92 ? -8.544 -16.431 -14.458 1.00 87.38 92 HIS A N 1
ATOM 718 C CA . HIS A 1 92 ? -7.427 -15.953 -15.271 1.00 87.38 92 HIS A CA 1
ATOM 719 C C . HIS A 1 92 ? -6.560 -14.968 -14.483 1.00 87.38 92 HIS A C 1
ATOM 721 O O . HIS A 1 92 ? -5.363 -15.217 -14.334 1.00 87.38 92 HIS A O 1
ATOM 727 N N . TYR A 1 93 ? -7.163 -13.931 -13.895 1.00 85.62 93 TYR A N 1
ATOM 728 C CA . TYR A 1 93 ? -6.429 -12.945 -13.106 1.00 85.62 93 TYR A CA 1
ATOM 729 C C . TYR A 1 93 ? -5.779 -13.583 -11.873 1.00 85.62 93 TYR A C 1
ATOM 731 O O . TYR A 1 93 ? -4.599 -13.373 -11.607 1.00 85.62 93 TYR A O 1
ATOM 739 N N . PHE A 1 94 ? -6.480 -14.493 -11.188 1.00 89.56 94 PHE A N 1
ATOM 740 C CA . PHE A 1 94 ? -5.924 -15.230 -10.053 1.00 89.56 94 PHE A CA 1
ATOM 741 C C . PHE A 1 94 ? -4.747 -16.131 -10.459 1.00 89.56 94 PHE A C 1
ATOM 743 O O . PHE A 1 94 ? -3.782 -16.263 -9.711 1.00 89.56 94 PHE A O 1
ATOM 750 N N . LYS A 1 95 ? -4.772 -16.759 -11.643 1.00 88.94 95 LYS A N 1
ATOM 751 C CA . LYS A 1 95 ? -3.598 -17.500 -12.148 1.00 88.94 95 LYS A CA 1
ATOM 752 C C . LYS A 1 95 ? -2.418 -16.571 -12.427 1.00 88.94 95 LYS A C 1
ATOM 754 O O . LYS A 1 95 ? -1.276 -16.992 -12.250 1.00 88.94 95 LYS A O 1
ATOM 759 N N . MET A 1 96 ? -2.690 -15.349 -12.875 1.00 85.94 96 MET A N 1
ATOM 760 C CA . MET A 1 96 ? -1.676 -14.361 -13.226 1.00 85.94 96 MET A CA 1
ATOM 761 C C . MET A 1 96 ? -1.004 -13.766 -11.985 1.00 85.94 96 MET A C 1
ATOM 763 O O . MET A 1 96 ? 0.215 -13.833 -11.868 1.00 85.94 96 MET A O 1
ATOM 767 N N . VAL A 1 97 ? -1.791 -13.244 -11.041 1.00 88.25 97 VAL A N 1
ATOM 768 C CA . VAL A 1 97 ? -1.285 -12.462 -9.900 1.00 88.25 97 VAL A CA 1
ATOM 769 C C . VAL A 1 97 ? -1.747 -12.974 -8.536 1.00 88.25 97 VAL A C 1
ATOM 771 O O . VAL A 1 97 ? -1.464 -12.348 -7.529 1.00 88.25 97 VAL A O 1
ATOM 774 N N . GLY A 1 98 ? -2.385 -14.144 -8.433 1.00 90.19 98 GLY A N 1
ATOM 775 C CA . GLY A 1 98 ? -2.946 -14.653 -7.168 1.00 90.19 98 GLY A CA 1
ATOM 776 C C . GLY A 1 98 ? -1.955 -14.823 -6.009 1.00 90.19 98 GLY A C 1
ATOM 777 O O . GLY A 1 98 ? -2.380 -14.929 -4.860 1.00 90.19 98 GLY A O 1
ATOM 778 N N . TYR A 1 99 ? -0.644 -14.803 -6.274 1.00 91.88 99 TYR A N 1
ATOM 779 C CA . TYR A 1 99 ? 0.371 -14.736 -5.219 1.00 91.88 99 TYR A CA 1
ATOM 780 C C . TYR A 1 99 ? 0.259 -13.458 -4.370 1.00 91.88 99 TYR A C 1
ATOM 782 O O . TYR A 1 99 ? 0.515 -13.498 -3.169 1.00 91.88 99 TYR A O 1
ATOM 790 N N . THR A 1 100 ? -0.165 -12.330 -4.952 1.00 91.25 100 THR A N 1
ATOM 791 C CA . THR A 1 100 ? -0.277 -11.043 -4.237 1.00 91.25 100 THR A CA 1
ATOM 792 C C . THR A 1 100 ? -1.236 -11.112 -3.048 1.00 91.25 100 THR A C 1
ATOM 794 O O . THR A 1 100 ? -1.078 -10.364 -2.088 1.00 91.25 100 THR A O 1
ATOM 797 N N . VAL A 1 101 ? -2.182 -12.057 -3.074 1.00 93.25 101 VAL A N 1
ATOM 798 C CA . VAL A 1 101 ? -3.151 -12.304 -2.000 1.00 93.25 101 VAL A CA 1
ATOM 799 C C . VAL A 1 101 ? -2.934 -13.635 -1.271 1.00 93.25 101 VAL A C 1
ATOM 801 O O . VAL A 1 101 ? -3.640 -13.933 -0.305 1.00 93.25 101 VAL A O 1
ATOM 804 N N . SER A 1 102 ? -1.954 -14.452 -1.673 1.00 91.75 102 SER A N 1
ATOM 805 C CA . SER A 1 102 ? -1.795 -15.811 -1.134 1.00 91.75 102 SER A CA 1
ATOM 806 C C . SER A 1 102 ? -1.274 -15.837 0.300 1.00 91.75 102 SER A C 1
ATOM 808 O O . SER A 1 102 ? -1.595 -16.756 1.049 1.00 91.75 102 SER A O 1
ATOM 810 N N . GLN A 1 103 ? -0.528 -14.818 0.725 1.00 93.75 103 GLN A N 1
ATOM 811 C CA . GLN A 1 103 ? 0.034 -14.685 2.077 1.00 93.75 103 GLN A CA 1
ATOM 812 C C . GLN A 1 103 ? -0.156 -13.257 2.620 1.00 93.75 103 GLN A C 1
ATOM 814 O O . GLN A 1 103 ? -0.307 -12.341 1.809 1.00 93.75 103 GLN A O 1
ATOM 819 N N . PRO A 1 104 ? -0.170 -13.042 3.952 1.00 96.62 104 PRO A N 1
ATOM 820 C CA . PRO A 1 104 ? -0.138 -11.693 4.510 1.00 96.62 104 PRO A CA 1
ATOM 821 C C . PRO A 1 104 ? 1.102 -10.939 4.022 1.00 96.62 104 PRO A C 1
ATOM 823 O O . PRO A 1 104 ? 2.121 -11.556 3.698 1.00 96.62 104 PRO A O 1
ATOM 826 N N . TRP A 1 105 ? 1.049 -9.611 3.989 1.00 96.25 105 TRP A N 1
ATOM 827 C CA . TRP A 1 105 ? 2.223 -8.808 3.657 1.00 96.25 105 TRP A CA 1
ATOM 828 C C . TRP A 1 105 ? 3.281 -8.899 4.764 1.00 96.25 105 TRP A C 1
ATOM 830 O O . TRP A 1 105 ? 3.011 -8.558 5.910 1.00 96.25 105 TRP A O 1
ATOM 840 N N . LEU A 1 106 ? 4.492 -9.358 4.447 1.00 92.81 106 LEU A N 1
ATOM 841 C CA . LEU A 1 106 ? 5.538 -9.603 5.451 1.00 92.81 106 LEU A CA 1
ATOM 842 C C . LEU A 1 106 ? 6.677 -8.583 5.366 1.00 92.81 106 LEU A C 1
ATOM 844 O O . LEU A 1 106 ? 7.389 -8.363 6.345 1.00 92.81 106 LEU A O 1
ATOM 848 N N . THR A 1 107 ? 6.844 -7.931 4.215 1.00 90.56 107 THR A N 1
ATOM 849 C CA . THR A 1 107 ? 7.929 -6.974 3.975 1.00 90.56 107 THR A CA 1
ATOM 850 C C . THR A 1 107 ? 7.591 -5.598 4.545 1.00 90.56 107 THR A C 1
ATOM 852 O O . THR A 1 107 ? 7.151 -4.696 3.833 1.00 90.56 107 THR A O 1
ATOM 855 N N . ILE A 1 108 ? 7.791 -5.423 5.849 1.00 88.31 108 ILE A N 1
ATOM 856 C CA . ILE A 1 108 ? 7.505 -4.168 6.551 1.00 88.31 108 ILE A CA 1
ATOM 857 C C . ILE A 1 108 ? 8.810 -3.402 6.795 1.00 88.31 108 ILE A C 1
ATOM 859 O O . ILE A 1 108 ? 9.683 -3.844 7.544 1.00 88.31 108 ILE A O 1
ATOM 863 N N . LYS A 1 109 ? 8.959 -2.241 6.149 1.00 93.56 109 LYS A N 1
ATOM 864 C CA . LYS A 1 109 ? 10.180 -1.425 6.220 1.00 93.56 109 LYS A CA 1
ATOM 865 C C . LYS A 1 109 ? 10.189 -0.521 7.462 1.00 93.56 109 LYS A C 1
ATOM 867 O O . LYS A 1 109 ? 9.141 -0.151 8.007 1.00 93.56 109 LYS A O 1
ATOM 872 N N . LYS A 1 110 ? 11.393 -0.168 7.922 1.00 93.06 110 LYS A N 1
ATOM 873 C CA . LYS A 1 110 ? 11.607 0.852 8.965 1.00 93.06 110 LYS A CA 1
ATOM 874 C C . LYS A 1 110 ? 11.314 2.242 8.403 1.00 93.06 110 LYS A C 1
ATOM 876 O O . LYS A 1 110 ? 11.512 2.465 7.211 1.00 93.06 110 LYS A O 1
ATOM 881 N N . TYR A 1 111 ? 10.894 3.168 9.264 1.00 95.06 111 TYR A N 1
ATOM 882 C CA . TYR A 1 111 ? 10.646 4.538 8.828 1.00 95.06 111 TYR A CA 1
ATOM 883 C C . TYR A 1 111 ? 11.934 5.234 8.385 1.00 95.06 111 TYR A C 1
ATOM 885 O O . TYR A 1 111 ? 12.980 5.096 9.023 1.00 95.06 111 TYR A O 1
ATOM 893 N N . LYS A 1 112 ? 11.841 5.994 7.297 1.00 96.31 112 LYS A N 1
ATOM 894 C CA . LYS A 1 112 ? 12.920 6.791 6.714 1.00 96.31 112 LYS A CA 1
ATOM 895 C C . LYS A 1 112 ? 12.365 8.071 6.090 1.00 96.31 112 LYS A C 1
ATOM 897 O O . LYS A 1 112 ? 11.162 8.185 5.880 1.00 96.31 112 LYS A O 1
ATOM 902 N N . LYS A 1 113 ? 13.259 9.029 5.837 1.00 97.06 113 LYS A N 1
ATOM 903 C CA . LYS A 1 113 ? 12.941 10.306 5.188 1.00 97.06 113 LYS A CA 1
ATOM 904 C C . LYS A 1 113 ? 13.096 10.216 3.679 1.00 97.06 113 LYS A C 1
ATOM 906 O O . LYS A 1 113 ? 13.959 9.498 3.172 1.00 97.06 113 LYS A O 1
ATOM 911 N N . ILE A 1 114 ? 12.312 11.019 2.985 1.00 97.06 114 ILE A N 1
ATOM 912 C CA . ILE A 1 114 ? 12.453 11.287 1.562 1.00 97.06 114 ILE A CA 1
ATOM 913 C C . ILE A 1 114 ? 13.734 12.081 1.311 1.00 97.06 114 ILE A C 1
ATOM 915 O O . ILE A 1 114 ? 14.116 12.962 2.083 1.00 97.06 114 ILE A O 1
ATOM 919 N N . ASN A 1 115 ? 14.388 11.798 0.183 1.00 96.69 115 ASN A N 1
ATOM 920 C CA . ASN A 1 115 ? 15.508 12.598 -0.292 1.00 96.69 115 ASN A CA 1
ATOM 921 C C . ASN A 1 115 ? 15.066 13.488 -1.469 1.00 96.69 115 ASN A C 1
ATOM 923 O O . ASN A 1 115 ? 14.998 13.002 -2.604 1.00 96.69 115 ASN A O 1
ATOM 927 N N . PRO A 1 116 ? 14.813 14.792 -1.254 1.00 93.38 116 PRO A N 1
ATOM 928 C CA . PRO A 1 116 ? 14.318 15.684 -2.305 1.00 93.38 116 PRO A CA 1
ATOM 929 C C . PRO A 1 116 ? 15.321 15.877 -3.453 1.00 93.38 116 PRO A C 1
ATOM 931 O O . PRO A 1 116 ? 14.929 16.220 -4.563 1.00 93.38 116 PRO A O 1
ATOM 934 N N . LYS A 1 117 ? 16.612 15.585 -3.241 1.00 95.69 117 LYS A N 1
ATOM 935 C CA . LYS A 1 117 ? 17.637 15.654 -4.299 1.00 95.69 117 LYS A CA 1
ATOM 936 C C . LYS A 1 117 ? 17.481 14.557 -5.358 1.00 95.69 117 LYS A C 1
ATOM 938 O O . LYS A 1 117 ? 18.152 14.599 -6.383 1.00 95.69 117 LYS A O 1
ATOM 943 N N . LEU A 1 118 ? 16.627 13.562 -5.111 1.00 94.69 118 LEU A N 1
ATOM 944 C CA . LEU A 1 118 ? 16.345 12.473 -6.043 1.00 94.69 118 LEU A CA 1
ATOM 945 C C . LEU A 1 118 ? 15.141 12.759 -6.950 1.00 94.69 118 LEU A C 1
ATOM 947 O O . LEU A 1 118 ? 14.790 11.912 -7.767 1.00 94.69 118 LEU A O 1
ATOM 951 N N . VAL A 1 119 ? 14.506 13.926 -6.878 1.00 92.19 119 VAL A N 1
ATOM 952 C CA . VAL A 1 119 ? 13.429 14.271 -7.819 1.00 92.19 119 VAL A CA 1
ATOM 953 C C . VAL A 1 119 ? 13.990 14.355 -9.245 1.00 92.19 119 VAL A C 1
ATOM 955 O O . VAL A 1 119 ? 15.097 14.841 -9.471 1.00 92.19 119 VAL A O 1
ATOM 958 N N . THR A 1 120 ? 13.268 13.794 -10.211 1.00 87.88 120 THR A N 1
ATOM 959 C CA . THR A 1 120 ? 13.607 13.871 -11.637 1.00 87.88 120 THR A CA 1
ATOM 960 C C . THR A 1 120 ? 12.778 14.978 -12.269 1.00 87.88 120 THR A C 1
ATOM 962 O O . THR A 1 120 ? 11.574 15.024 -12.020 1.00 87.88 120 THR A O 1
ATOM 965 N N . PRO A 1 121 ? 13.372 15.845 -13.105 1.00 81.81 121 PRO A N 1
ATOM 966 C CA . PRO A 1 121 ? 12.594 16.774 -13.906 1.00 81.81 121 PRO A CA 1
ATOM 967 C C . PRO A 1 121 ? 11.590 16.025 -14.780 1.00 81.81 121 PRO A C 1
ATOM 969 O O . PRO A 1 121 ? 11.927 15.012 -15.399 1.00 81.81 121 PRO A O 1
ATOM 972 N N . PHE A 1 122 ? 10.368 16.538 -14.822 1.00 79.12 122 PHE A N 1
ATOM 973 C CA . PHE A 1 122 ? 9.328 16.012 -15.688 1.00 79.12 122 PHE A CA 1
ATOM 974 C C . PHE A 1 122 ? 9.633 16.341 -17.153 1.00 79.12 122 PHE A C 1
ATOM 976 O O . PHE A 1 122 ? 10.009 17.467 -17.478 1.00 79.12 122 PHE A O 1
ATOM 983 N N . ASP A 1 123 ? 9.464 15.357 -18.033 1.00 77.56 123 ASP A N 1
ATOM 984 C CA . ASP A 1 123 ? 9.725 15.490 -19.463 1.00 77.56 123 ASP A CA 1
ATOM 985 C C . ASP A 1 123 ? 8.654 14.738 -20.258 1.00 77.56 123 ASP A C 1
ATOM 987 O O . ASP A 1 123 ? 8.722 13.521 -20.433 1.00 77.56 123 ASP A O 1
ATOM 991 N N . ASN A 1 124 ? 7.668 15.484 -20.763 1.00 73.25 124 ASN A N 1
ATOM 992 C CA . ASN A 1 124 ? 6.551 14.950 -21.549 1.00 73.25 124 ASN A CA 1
ATOM 993 C C . ASN A 1 124 ? 6.994 14.100 -22.747 1.00 73.25 124 ASN A C 1
ATOM 995 O O . ASN A 1 124 ? 6.265 13.205 -23.159 1.00 73.25 124 ASN A O 1
ATOM 999 N N . LYS A 1 125 ? 8.176 14.364 -23.321 1.00 74.00 125 LYS A N 1
ATOM 1000 C CA . LYS A 1 125 ? 8.670 13.635 -24.500 1.00 74.00 125 LYS A CA 1
ATOM 1001 C C . LYS A 1 125 ? 9.147 12.220 -24.168 1.00 74.00 125 LYS A C 1
ATOM 1003 O O . LYS A 1 125 ? 9.418 11.451 -25.083 1.00 74.00 125 LYS A O 1
ATOM 1008 N N . LYS A 1 126 ? 9.295 11.902 -22.879 1.00 72.19 126 LYS A N 1
ATOM 1009 C CA . LYS A 1 126 ? 9.772 10.605 -22.379 1.00 72.19 126 LYS A CA 1
ATOM 1010 C C . LYS A 1 126 ? 8.658 9.720 -21.830 1.00 72.19 126 LYS A C 1
ATOM 1012 O O . LYS A 1 126 ? 8.947 8.592 -21.443 1.00 72.19 126 LYS A O 1
ATOM 1017 N N . LEU A 1 127 ? 7.421 10.217 -21.799 1.00 72.19 127 LEU A N 1
ATOM 1018 C CA . LEU A 1 127 ? 6.267 9.408 -21.428 1.00 72.19 127 LEU A CA 1
ATOM 1019 C C . LEU A 1 127 ? 6.025 8.346 -22.500 1.00 72.19 127 LEU A C 1
ATOM 1021 O O . LEU A 1 127 ? 6.079 8.633 -23.697 1.00 72.19 127 LEU A O 1
ATOM 1025 N N . SER A 1 128 ? 5.768 7.121 -22.058 1.00 72.00 128 SER A N 1
ATOM 1026 C CA . SER A 1 128 ? 5.530 5.983 -22.935 1.00 72.00 128 SER A CA 1
ATOM 1027 C C . SER A 1 128 ? 4.454 5.077 -22.349 1.00 72.00 128 SER A C 1
ATOM 1029 O O . SER A 1 128 ? 4.418 4.830 -21.146 1.00 72.00 128 SER A O 1
ATOM 1031 N N . ASP A 1 129 ? 3.605 4.550 -23.228 1.00 76.19 129 ASP A N 1
ATOM 1032 C CA . ASP A 1 129 ? 2.488 3.670 -22.869 1.00 76.19 129 ASP A CA 1
ATOM 1033 C C . ASP A 1 129 ? 2.881 2.179 -22.859 1.00 76.19 129 ASP A C 1
ATOM 1035 O O . ASP A 1 129 ? 2.064 1.314 -22.549 1.00 76.19 129 ASP A O 1
ATOM 1039 N N . ASP A 1 130 ? 4.122 1.837 -23.202 1.00 77.00 130 ASP A N 1
ATOM 1040 C CA . ASP A 1 130 ? 4.608 0.449 -23.216 1.00 77.00 130 ASP A CA 1
ATOM 1041 C C . ASP A 1 130 ? 4.510 -0.231 -21.842 1.00 77.00 130 ASP A C 1
ATOM 1043 O O . ASP A 1 130 ? 4.132 -1.397 -21.759 1.00 77.00 130 ASP A O 1
ATOM 1047 N N . ILE A 1 131 ? 4.731 0.500 -20.747 1.00 79.38 131 ILE A N 1
ATOM 1048 C CA . ILE A 1 131 ? 4.553 -0.024 -19.386 1.00 79.38 131 ILE A CA 1
ATOM 1049 C C . ILE A 1 131 ? 3.125 -0.529 -19.123 1.00 79.38 131 ILE A C 1
ATOM 1051 O O . ILE A 1 131 ? 2.955 -1.479 -18.356 1.00 79.38 131 ILE A O 1
ATOM 1055 N N . LEU A 1 132 ? 2.111 0.023 -19.808 1.00 74.50 132 LEU A N 1
ATOM 1056 C CA . LEU A 1 132 ? 0.727 -0.463 -19.727 1.00 74.50 132 LEU A CA 1
ATOM 1057 C C . LEU A 1 132 ? 0.610 -1.913 -20.229 1.00 74.50 132 LEU A C 1
ATOM 1059 O O . LEU A 1 132 ? -0.264 -2.655 -19.786 1.00 74.50 132 LEU A O 1
ATOM 1063 N N . HIS A 1 133 ? 1.472 -2.310 -21.165 1.00 80.31 133 HIS A N 1
ATOM 1064 C CA . HIS A 1 133 ? 1.484 -3.630 -21.788 1.00 80.31 133 HIS A CA 1
ATOM 1065 C C . HIS A 1 133 ? 2.492 -4.578 -21.128 1.00 80.31 133 HIS A C 1
ATOM 1067 O O . HIS A 1 133 ? 2.212 -5.767 -20.987 1.00 80.31 133 HIS A O 1
ATOM 1073 N N . GLU A 1 134 ? 3.627 -4.052 -20.669 1.00 84.81 134 GLU A N 1
ATOM 1074 C CA . GLU A 1 134 ? 4.719 -4.846 -20.098 1.00 84.81 134 GLU A CA 1
ATOM 1075 C C . GLU A 1 134 ? 4.513 -5.178 -18.612 1.00 84.81 134 GLU A C 1
ATOM 1077 O O . GLU A 1 134 ? 4.995 -6.208 -18.133 1.00 84.81 134 GLU A O 1
ATOM 1082 N N . TYR A 1 135 ? 3.766 -4.358 -17.858 1.00 87.00 135 TYR A N 1
ATOM 1083 C CA . TYR A 1 135 ? 3.651 -4.529 -16.406 1.00 87.00 135 TYR A CA 1
ATOM 1084 C C . TYR A 1 135 ? 3.116 -5.902 -15.991 1.00 87.00 135 TYR A C 1
ATOM 1086 O O . TYR A 1 135 ? 3.738 -6.589 -15.179 1.00 87.00 135 TYR A O 1
ATOM 1094 N N . GLN A 1 136 ? 1.977 -6.318 -16.546 1.00 86.69 136 GLN A N 1
ATOM 1095 C CA . GLN A 1 136 ? 1.327 -7.573 -16.162 1.00 86.69 136 GLN A CA 1
ATOM 1096 C C . GLN A 1 136 ? 2.179 -8.812 -16.495 1.00 86.69 136 GLN A C 1
ATOM 1098 O O . GLN A 1 136 ? 2.404 -9.616 -15.584 1.00 86.69 136 GLN A O 1
ATOM 1103 N N . PRO A 1 137 ? 2.709 -8.981 -17.727 1.00 89.81 137 PRO A N 1
ATOM 1104 C CA . PRO A 1 137 ? 3.629 -10.074 -18.040 1.00 89.81 137 PRO A CA 1
ATOM 1105 C C . PRO A 1 137 ? 4.871 -10.090 -17.142 1.00 89.81 137 PRO A C 1
ATOM 1107 O O . PRO A 1 137 ? 5.234 -11.144 -16.615 1.00 89.81 137 PRO A O 1
ATOM 1110 N N . CYS A 1 138 ? 5.499 -8.933 -16.915 1.00 93.81 138 CYS A N 1
ATOM 1111 C CA . CYS A 1 138 ? 6.680 -8.833 -16.061 1.00 93.81 138 CYS A CA 1
ATOM 1112 C C . CYS A 1 138 ? 6.374 -9.217 -14.611 1.00 93.81 138 CYS 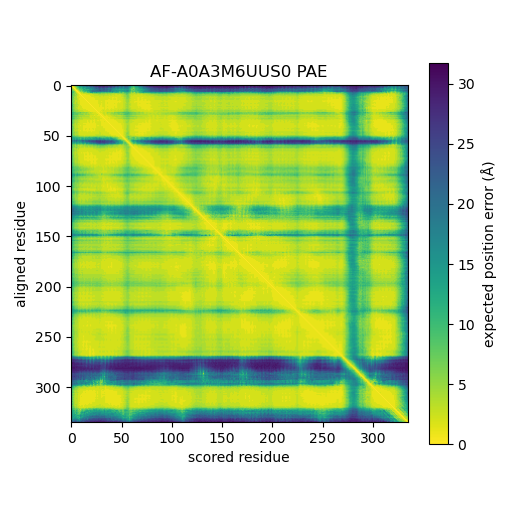A C 1
ATOM 1114 O O . CYS A 1 138 ? 7.110 -10.002 -14.009 1.00 93.81 138 CYS A O 1
ATOM 1116 N N . LEU A 1 139 ? 5.265 -8.726 -14.052 1.00 94.00 139 LEU A N 1
ATOM 1117 C CA . LEU A 1 139 ? 4.836 -9.079 -12.703 1.00 94.00 139 LEU A CA 1
ATOM 1118 C C . LEU A 1 139 ? 4.517 -10.577 -12.591 1.00 94.00 139 LEU A C 1
ATOM 1120 O O . LEU A 1 139 ? 4.938 -11.231 -11.639 1.00 94.00 139 LEU A O 1
ATOM 1124 N N . ALA A 1 140 ? 3.817 -11.150 -13.569 1.00 92.69 140 ALA A N 1
ATOM 1125 C CA . ALA A 1 140 ? 3.463 -12.566 -13.562 1.00 92.69 140 ALA A CA 1
ATOM 1126 C C . ALA A 1 140 ? 4.708 -13.476 -13.578 1.00 92.69 140 ALA A C 1
ATOM 1128 O O . ALA A 1 140 ? 4.746 -14.474 -12.852 1.00 92.69 140 ALA A O 1
ATOM 1129 N N . ARG A 1 141 ? 5.747 -13.116 -14.344 1.00 94.62 141 ARG A N 1
ATOM 1130 C CA . ARG A 1 141 ? 7.049 -13.811 -14.355 1.00 94.62 141 ARG A CA 1
ATOM 1131 C C . ARG A 1 141 ? 7.787 -13.667 -13.025 1.00 94.62 141 ARG A C 1
ATOM 1133 O O . ARG A 1 141 ? 8.225 -14.667 -12.455 1.00 94.62 141 ARG A O 1
ATOM 1140 N N . LEU A 1 142 ? 7.829 -12.454 -12.469 1.00 96.50 142 LEU A N 1
ATOM 1141 C CA . LEU A 1 142 ? 8.428 -12.190 -11.160 1.00 96.50 142 LEU A CA 1
ATOM 1142 C C . LEU A 1 142 ? 7.793 -13.054 -10.058 1.00 96.50 142 LEU A C 1
ATOM 1144 O O . LEU A 1 142 ? 8.498 -13.645 -9.238 1.00 96.50 142 LEU A O 1
ATOM 1148 N N . LEU A 1 143 ? 6.463 -13.162 -10.057 1.00 95.25 143 LEU A N 1
ATOM 1149 C CA . LEU A 1 143 ? 5.705 -13.914 -9.056 1.00 95.25 143 LEU A CA 1
ATOM 1150 C C . LEU A 1 143 ? 5.772 -15.440 -9.249 1.00 95.25 143 LEU A C 1
ATOM 1152 O O . LEU A 1 143 ? 5.485 -16.189 -8.309 1.00 95.25 143 LEU A O 1
ATOM 1156 N N . GLY A 1 144 ? 6.176 -15.914 -10.430 1.00 93.81 144 GLY A N 1
ATOM 1157 C CA . GLY A 1 144 ? 6.144 -17.333 -10.787 1.00 93.81 144 GLY A CA 1
ATOM 1158 C C . GLY A 1 144 ? 4.726 -17.816 -11.077 1.00 93.81 144 GLY A C 1
ATOM 1159 O O . GLY A 1 144 ? 4.294 -18.848 -10.566 1.00 93.81 144 GLY A O 1
ATOM 1160 N N . SER A 1 145 ? 3.977 -17.045 -11.865 1.00 90.19 145 SER A N 1
ATOM 1161 C CA . SER A 1 145 ? 2.638 -17.410 -12.321 1.00 90.19 145 SER A CA 1
ATOM 1162 C C . SER A 1 145 ? 2.640 -18.734 -13.090 1.00 90.19 145 SER A C 1
ATOM 1164 O O . SER A 1 145 ? 3.534 -19.018 -13.891 1.00 90.19 145 SER A O 1
ATOM 1166 N N . ALA A 1 146 ? 1.561 -19.506 -12.928 1.00 83.75 146 ALA A N 1
ATOM 1167 C CA . ALA A 1 146 ? 1.324 -20.724 -13.700 1.00 83.75 146 ALA A CA 1
ATOM 1168 C C . ALA A 1 146 ? 1.236 -20.475 -15.219 1.00 83.75 146 ALA A C 1
ATOM 1170 O O . ALA A 1 146 ? 1.431 -21.403 -15.998 1.00 83.75 146 ALA A O 1
ATOM 1171 N N . LEU A 1 147 ? 0.948 -19.239 -15.642 1.00 84.69 147 LEU A N 1
ATOM 1172 C CA . LEU A 1 147 ? 0.904 -18.851 -17.055 1.00 84.69 147 LEU A CA 1
ATOM 1173 C C . LEU A 1 147 ? 2.303 -18.674 -17.669 1.00 84.69 147 LEU A C 1
ATOM 1175 O O . LEU A 1 147 ? 2.433 -18.700 -18.887 1.00 84.69 147 LEU A O 1
ATOM 1179 N N . TYR A 1 148 ? 3.340 -18.530 -16.839 1.00 82.88 148 TYR A N 1
ATOM 1180 C CA . TYR A 1 148 ? 4.710 -18.217 -17.255 1.00 82.88 148 TYR A CA 1
ATOM 1181 C C . TYR A 1 148 ? 5.723 -19.223 -16.684 1.00 82.88 148 TYR A C 1
ATOM 1183 O O . TYR A 1 148 ? 6.790 -18.862 -16.198 1.00 82.88 148 TYR A O 1
ATOM 1191 N N . GLY A 1 149 ? 5.376 -20.513 -16.703 1.00 78.44 149 GLY A N 1
ATOM 1192 C CA . GLY A 1 149 ? 6.297 -21.593 -16.326 1.00 78.44 149 GLY A CA 1
ATOM 1193 C C . GLY A 1 149 ? 6.480 -21.816 -14.820 1.00 78.44 149 GLY A C 1
ATOM 1194 O O . GLY A 1 149 ? 7.272 -22.668 -14.431 1.00 78.44 149 GLY A O 1
ATOM 1195 N N . SER A 1 150 ? 5.734 -21.113 -13.959 1.00 82.69 150 SER A N 1
ATOM 1196 C CA . SER A 1 150 ? 5.695 -21.285 -12.490 1.00 82.69 150 SER A CA 1
ATOM 1197 C C . SER A 1 150 ? 7.001 -21.026 -11.718 1.00 82.69 150 SER A C 1
ATOM 1199 O O . SER A 1 150 ? 7.003 -21.088 -10.487 1.00 82.69 150 SER A O 1
ATOM 1201 N N . ARG A 1 151 ? 8.116 -20.722 -12.394 1.00 91.69 151 ARG A N 1
ATOM 1202 C CA . ARG A 1 151 ? 9.389 -20.386 -11.744 1.00 91.69 151 ARG A CA 1
ATOM 1203 C C . ARG A 1 151 ? 9.377 -18.908 -11.326 1.00 91.69 151 ARG A C 1
ATOM 1205 O O . ARG A 1 151 ? 9.281 -18.056 -12.203 1.00 91.69 151 ARG A O 1
ATOM 1212 N N . PRO A 1 152 ? 9.468 -18.583 -10.022 1.00 94.50 152 PRO A N 1
ATOM 1213 C CA . PRO A 1 152 ? 9.485 -17.197 -9.567 1.00 94.50 152 PRO A CA 1
ATOM 1214 C C . PRO A 1 152 ? 10.836 -16.530 -9.822 1.00 94.50 152 PRO A C 1
ATOM 1216 O O . PRO A 1 152 ? 11.833 -17.194 -10.117 1.00 94.50 152 PRO A O 1
ATOM 1219 N N . CYS A 1 153 ? 10.866 -15.213 -9.622 1.00 96.31 153 CYS A N 1
ATOM 1220 C CA . CYS A 1 153 ? 12.058 -14.378 -9.743 1.00 96.31 153 CYS A CA 1
ATOM 1221 C C . CYS A 1 153 ? 12.666 -14.363 -11.155 1.00 96.31 153 CYS A C 1
ATOM 1223 O O . CYS A 1 153 ? 13.847 -14.053 -11.321 1.00 96.31 153 CYS A O 1
ATOM 1225 N N . ASP A 1 154 ? 11.859 -14.669 -12.173 1.00 94.81 154 ASP A N 1
ATOM 1226 C CA . ASP A 1 154 ? 12.232 -14.472 -13.566 1.00 94.81 154 ASP A CA 1
ATOM 1227 C C . ASP A 1 154 ? 12.028 -13.002 -13.952 1.00 94.81 154 ASP A C 1
ATOM 1229 O O . ASP A 1 154 ? 10.912 -12.484 -13.938 1.00 94.81 154 ASP A O 1
ATOM 1233 N N . MET A 1 155 ? 13.135 -12.320 -14.243 1.00 93.81 155 MET A N 1
ATOM 1234 C CA . MET A 1 155 ? 13.186 -10.872 -14.461 1.00 93.81 155 MET A CA 1
ATOM 1235 C C . MET A 1 155 ? 14.054 -10.564 -15.682 1.00 93.81 155 MET A C 1
ATOM 1237 O O . MET A 1 155 ? 15.257 -10.308 -15.536 1.00 93.81 155 MET A O 1
ATOM 1241 N N . PRO A 1 156 ? 13.490 -10.636 -16.893 1.00 92.94 156 PRO A N 1
ATOM 1242 C CA . PRO A 1 156 ? 14.167 -10.222 -18.117 1.00 92.94 156 PRO A CA 1
ATOM 1243 C C . PRO A 1 156 ? 14.714 -8.805 -18.017 1.00 92.94 156 PRO A C 1
ATOM 1245 O O . PRO A 1 156 ? 14.247 -7.996 -17.209 1.00 92.94 156 PRO A O 1
ATOM 1248 N N . LYS A 1 157 ? 15.713 -8.505 -18.846 1.00 93.06 157 LYS A N 1
ATOM 1249 C CA . LYS A 1 157 ? 16.335 -7.182 -18.854 1.00 93.06 157 LYS A CA 1
ATOM 1250 C C . LYS A 1 157 ? 15.312 -6.109 -19.234 1.00 93.06 157 LYS A C 1
ATOM 1252 O O . LYS A 1 157 ? 15.267 -5.070 -18.590 1.00 93.06 157 LYS A O 1
ATOM 1257 N N . GLU A 1 158 ? 14.444 -6.423 -20.185 1.00 92.38 158 GLU A N 1
ATOM 1258 C CA . GLU A 1 158 ? 13.378 -5.569 -20.710 1.00 92.38 158 GLU A CA 1
ATOM 1259 C C . GLU A 1 158 ? 12.402 -5.166 -19.593 1.00 92.38 158 GLU A C 1
ATOM 1261 O O . GLU A 1 158 ? 12.084 -3.990 -19.425 1.00 92.38 158 GLU A O 1
ATOM 1266 N N . CYS A 1 159 ? 12.017 -6.121 -18.737 1.00 94.25 159 CYS A N 1
ATOM 1267 C CA . CYS A 1 159 ? 11.187 -5.842 -17.567 1.00 94.25 159 CYS A CA 1
ATOM 1268 C C . CYS A 1 159 ? 11.868 -4.865 -16.602 1.00 94.25 159 CYS A C 1
ATOM 1270 O O . CYS A 1 159 ? 11.226 -3.947 -16.101 1.00 94.25 159 CYS A O 1
ATOM 1272 N N . LEU A 1 160 ? 13.166 -5.031 -16.334 1.00 94.94 160 LEU A N 1
ATOM 1273 C CA . LEU A 1 160 ? 13.892 -4.111 -15.454 1.00 94.94 160 LEU A CA 1
ATOM 1274 C C . LEU A 1 160 ? 14.056 -2.723 -16.080 1.00 94.94 160 LEU A C 1
ATOM 1276 O O . LEU A 1 160 ? 13.917 -1.729 -15.375 1.00 94.94 160 LEU A O 1
ATOM 1280 N N . GLU A 1 161 ? 14.295 -2.639 -17.386 1.00 92.31 161 GLU A N 1
ATOM 1281 C CA . GLU A 1 161 ? 14.398 -1.367 -18.109 1.00 92.31 161 GLU A CA 1
ATOM 1282 C C . GLU A 1 161 ? 13.092 -0.564 -18.052 1.00 92.31 161 GLU A C 1
ATOM 1284 O O . GLU A 1 161 ? 13.130 0.648 -17.839 1.00 92.31 161 GLU A O 1
ATOM 1289 N N . VAL A 1 162 ? 11.941 -1.233 -18.161 1.00 91.19 162 VAL A N 1
ATOM 1290 C CA . VAL A 1 162 ? 10.619 -0.607 -18.007 1.00 91.19 162 VAL A CA 1
ATOM 1291 C C . VAL A 1 162 ? 10.354 -0.212 -16.547 1.00 91.19 162 VAL A C 1
ATOM 1293 O O . VAL A 1 162 ? 9.958 0.921 -16.267 1.00 91.19 162 VAL A O 1
ATOM 1296 N N . MET A 1 163 ? 10.627 -1.101 -15.585 1.00 93.81 163 MET A N 1
ATOM 1297 C CA . MET A 1 163 ? 10.331 -0.845 -14.164 1.00 93.81 163 MET A CA 1
ATOM 1298 C C . MET A 1 163 ? 11.264 0.182 -13.512 1.00 93.81 163 MET A C 1
ATOM 1300 O O . MET A 1 163 ? 10.911 0.770 -12.494 1.00 93.81 163 MET A O 1
ATOM 1304 N N . MET A 1 164 ? 12.451 0.407 -14.078 1.00 92.31 164 MET A N 1
ATOM 1305 C CA . MET A 1 164 ? 13.418 1.399 -13.596 1.00 92.31 164 MET A CA 1
ATOM 1306 C C . MET A 1 164 ? 13.417 2.691 -14.416 1.00 92.31 164 MET A C 1
ATOM 1308 O O . MET A 1 164 ? 14.253 3.568 -14.167 1.00 92.31 164 MET A O 1
ATOM 1312 N N . ARG A 1 165 ? 12.525 2.818 -15.405 1.00 89.88 165 ARG A N 1
ATOM 1313 C CA . ARG A 1 165 ? 12.492 3.987 -16.277 1.00 89.88 165 ARG A CA 1
ATOM 1314 C C . ARG A 1 165 ? 12.204 5.256 -15.464 1.00 89.88 165 ARG A C 1
ATOM 1316 O O . ARG A 1 165 ? 11.206 5.301 -14.746 1.00 89.88 165 ARG A O 1
ATOM 1323 N N . PRO A 1 166 ? 13.059 6.289 -15.546 1.00 87.06 166 PRO A N 1
ATOM 1324 C CA . PRO A 1 166 ? 12.848 7.526 -14.809 1.00 87.06 166 PRO A CA 1
ATOM 1325 C C . PRO A 1 166 ? 11.786 8.406 -15.478 1.00 87.06 166 PRO A C 1
ATOM 1327 O O . PRO A 1 166 ? 11.641 8.391 -16.696 1.00 87.06 166 PRO A O 1
ATOM 1330 N N . GLY A 1 167 ? 11.138 9.265 -14.687 1.00 81.94 167 GLY A N 1
ATOM 1331 C CA . GLY A 1 167 ? 10.244 10.314 -15.199 1.00 81.94 167 GLY A CA 1
ATOM 1332 C C . GLY A 1 167 ? 8.773 9.915 -15.330 1.00 81.94 167 GLY A C 1
ATOM 1333 O O . GLY A 1 167 ? 7.982 10.732 -15.792 1.00 81.94 167 GLY A O 1
ATOM 1334 N N . GLU A 1 168 ? 8.405 8.709 -14.894 1.00 87.25 168 GLU A N 1
ATOM 1335 C CA . GLU A 1 168 ? 7.015 8.247 -14.887 1.00 87.25 168 GLU A CA 1
ATOM 1336 C C . GLU A 1 168 ? 6.134 8.998 -13.875 1.00 87.25 168 GLU A C 1
ATOM 1338 O O . GLU A 1 168 ? 6.610 9.576 -12.889 1.00 87.25 168 GLU A O 1
ATOM 1343 N N . VAL A 1 169 ? 4.821 8.981 -14.116 1.00 86.94 169 VAL A N 1
ATOM 1344 C CA . VAL A 1 169 ? 3.834 9.747 -13.341 1.00 86.94 169 VAL A CA 1
ATOM 1345 C C . VAL A 1 169 ? 2.627 8.924 -12.907 1.00 86.94 169 VAL A C 1
ATOM 1347 O O . VAL A 1 169 ? 2.256 7.927 -13.529 1.00 86.94 169 VAL A O 1
ATOM 1350 N N . GLY A 1 170 ? 1.991 9.368 -11.824 1.00 87.25 170 GLY A N 1
ATOM 1351 C CA . GLY A 1 170 ? 0.753 8.802 -11.305 1.00 87.25 170 GLY A CA 1
ATOM 1352 C C . GLY A 1 170 ? 0.874 7.309 -10.999 1.00 87.25 170 GLY A C 1
ATOM 1353 O O . GLY A 1 170 ? 1.854 6.856 -10.405 1.00 87.25 170 GLY A O 1
ATOM 1354 N N . TYR A 1 171 ? -0.126 6.549 -11.442 1.00 87.62 171 TYR A N 1
ATOM 1355 C CA . TYR A 1 171 ? -0.222 5.098 -11.264 1.00 87.62 171 TYR A CA 1
ATOM 1356 C C . TYR A 1 171 ? 0.960 4.314 -11.844 1.00 87.62 171 TYR A C 1
ATOM 1358 O O . TYR A 1 171 ? 1.310 3.248 -11.349 1.00 87.62 171 TYR A O 1
ATOM 1366 N N . VAL A 1 172 ? 1.608 4.818 -12.898 1.00 88.94 172 VAL A N 1
ATOM 1367 C CA . VAL A 1 172 ? 2.774 4.128 -13.467 1.00 88.94 172 VAL A CA 1
ATOM 1368 C C . VAL A 1 172 ? 3.892 4.056 -12.430 1.00 88.94 172 VAL A C 1
ATOM 1370 O O . VAL A 1 172 ? 4.489 3.003 -12.210 1.00 88.94 172 VAL A O 1
ATOM 1373 N N . LEU A 1 173 ? 4.124 5.167 -11.736 1.00 91.00 173 LEU A N 1
ATOM 1374 C CA . LEU A 1 173 ? 5.185 5.289 -10.752 1.00 91.00 173 LEU A CA 1
ATOM 1375 C C . LEU A 1 173 ? 4.891 4.455 -9.487 1.00 91.00 173 LEU A C 1
ATOM 1377 O O . LEU A 1 173 ? 5.805 3.843 -8.928 1.00 91.00 173 LEU A O 1
ATOM 1381 N N . THR A 1 174 ? 3.621 4.354 -9.066 1.00 93.38 174 THR A N 1
ATOM 1382 C CA . THR A 1 174 ? 3.214 3.440 -7.978 1.00 93.38 174 THR A CA 1
ATOM 1383 C C . THR A 1 174 ? 3.417 1.978 -8.381 1.00 93.38 174 THR A C 1
ATOM 1385 O O . THR A 1 174 ? 3.960 1.192 -7.603 1.00 93.38 174 THR A O 1
ATOM 1388 N N . HIS A 1 175 ? 3.085 1.614 -9.621 1.00 92.62 175 HIS A N 1
ATOM 1389 C CA . HIS A 1 175 ? 3.271 0.263 -10.147 1.00 92.62 175 HIS A CA 1
ATOM 1390 C C . HIS A 1 175 ? 4.747 -0.132 -10.289 1.00 92.62 175 HIS A C 1
ATOM 1392 O O . HIS A 1 175 ? 5.103 -1.259 -9.934 1.00 92.62 175 HIS A O 1
ATOM 1398 N N . GLN A 1 176 ? 5.624 0.782 -10.720 1.00 94.75 176 GLN A N 1
ATOM 1399 C CA . GLN A 1 176 ? 7.072 0.545 -10.726 1.00 94.75 176 GLN A CA 1
ATOM 1400 C C . GLN A 1 176 ? 7.576 0.156 -9.329 1.00 94.75 176 GLN A C 1
ATOM 1402 O O . GLN A 1 176 ? 8.285 -0.840 -9.190 1.00 94.75 176 GLN A O 1
ATOM 1407 N N . ALA A 1 177 ? 7.163 0.873 -8.276 1.00 96.25 177 ALA A N 1
ATOM 1408 C CA . ALA A 1 177 ? 7.514 0.504 -6.903 1.00 96.25 177 ALA A CA 1
ATOM 1409 C C . ALA A 1 177 ? 6.930 -0.861 -6.507 1.00 96.25 177 ALA A C 1
ATOM 1411 O O . ALA A 1 177 ? 7.660 -1.711 -5.989 1.00 96.25 177 ALA A O 1
ATOM 1412 N N . LEU A 1 178 ? 5.644 -1.097 -6.795 1.00 95.69 178 LEU A N 1
ATOM 1413 C CA . LEU A 1 178 ? 4.963 -2.355 -6.478 1.00 95.69 178 LEU A CA 1
ATOM 1414 C C . LEU A 1 178 ? 5.653 -3.569 -7.105 1.00 95.69 178 LEU A C 1
ATOM 1416 O O . LEU A 1 178 ? 5.736 -4.604 -6.449 1.00 95.69 178 LEU A O 1
ATOM 1420 N N . TYR A 1 179 ? 6.200 -3.458 -8.319 1.00 96.69 179 TYR A N 1
ATOM 1421 C CA . TYR A 1 179 ? 6.972 -4.538 -8.941 1.00 96.69 179 TYR A CA 1
ATOM 1422 C C . TYR A 1 179 ? 8.128 -4.998 -8.039 1.00 96.69 179 TYR A C 1
ATOM 1424 O O . TYR A 1 179 ? 8.227 -6.178 -7.699 1.00 96.69 179 TYR A O 1
ATOM 1432 N N . PHE A 1 180 ? 8.969 -4.072 -7.574 1.00 97.62 180 PHE A N 1
ATOM 1433 C CA . PHE A 1 180 ? 10.080 -4.415 -6.681 1.00 97.62 180 PHE A CA 1
ATOM 1434 C C . PHE A 1 180 ? 9.590 -4.905 -5.315 1.00 97.62 180 PHE A C 1
ATOM 1436 O O . PHE A 1 180 ? 10.103 -5.905 -4.805 1.00 97.62 180 PHE A O 1
ATOM 1443 N N . MET A 1 181 ? 8.544 -4.279 -4.766 1.00 97.31 181 MET A N 1
ATOM 1444 C CA . MET A 1 181 ? 7.953 -4.680 -3.486 1.00 97.31 181 MET A CA 1
ATOM 1445 C C . MET A 1 181 ? 7.416 -6.116 -3.529 1.00 97.31 181 MET A C 1
ATOM 1447 O O . MET A 1 181 ? 7.656 -6.899 -2.607 1.00 97.31 181 MET A O 1
ATOM 1451 N N . PHE A 1 182 ? 6.737 -6.498 -4.613 1.00 96.88 182 PHE A N 1
ATOM 1452 C CA . PHE A 1 182 ? 6.267 -7.864 -4.819 1.00 96.88 182 PHE A CA 1
ATOM 1453 C C . PHE A 1 182 ? 7.417 -8.851 -4.975 1.00 96.88 182 PHE A C 1
ATOM 1455 O O . PHE A 1 182 ? 7.340 -9.954 -4.438 1.00 96.88 182 PHE A O 1
ATOM 1462 N N . GLY A 1 183 ? 8.500 -8.465 -5.647 1.00 96.69 183 GLY A N 1
ATOM 1463 C CA . GLY A 1 183 ? 9.692 -9.302 -5.740 1.00 96.69 183 GLY A CA 1
ATOM 1464 C C . GLY A 1 183 ? 10.335 -9.549 -4.375 1.00 96.69 183 GLY A C 1
ATOM 1465 O O . GLY A 1 183 ? 10.713 -10.680 -4.077 1.00 96.69 183 GLY A O 1
ATOM 1466 N N . GLU A 1 184 ? 10.393 -8.544 -3.496 1.00 96.06 184 GLU A N 1
ATOM 1467 C CA . GLU A 1 184 ? 10.838 -8.742 -2.110 1.00 96.06 184 GLU A CA 1
ATOM 1468 C C . GLU A 1 184 ? 9.910 -9.680 -1.340 1.00 96.06 184 GLU A C 1
ATOM 1470 O O . GLU A 1 184 ? 10.371 -10.666 -0.769 1.00 96.06 184 GLU A O 1
ATOM 1475 N N . GLN A 1 185 ? 8.599 -9.423 -1.393 1.00 94.88 185 GLN A N 1
ATOM 1476 C CA . GLN A 1 185 ? 7.566 -10.267 -0.784 1.00 94.88 185 GLN A CA 1
ATOM 1477 C C . GLN A 1 185 ? 7.586 -11.708 -1.336 1.00 94.88 185 GLN A C 1
ATOM 1479 O O . GLN A 1 185 ? 7.144 -12.646 -0.666 1.00 94.88 185 GLN A O 1
ATOM 1484 N N . ARG A 1 186 ? 8.096 -11.908 -2.559 1.00 95.06 186 ARG A N 1
ATOM 1485 C CA . ARG A 1 186 ? 8.279 -13.218 -3.197 1.00 95.06 186 ARG A CA 1
ATOM 1486 C C . ARG A 1 186 ? 9.576 -13.927 -2.802 1.00 95.06 186 ARG A C 1
ATOM 1488 O O . ARG A 1 186 ? 9.676 -15.134 -3.024 1.00 95.06 186 ARG A O 1
ATOM 1495 N N . GLY A 1 187 ? 10.530 -13.214 -2.200 1.00 95.56 187 GLY A N 1
ATOM 1496 C CA . GLY A 1 187 ? 11.849 -13.733 -1.828 1.00 95.56 187 GLY A CA 1
ATOM 1497 C C . GLY A 1 187 ? 12.926 -13.552 -2.906 1.00 95.56 187 GLY A C 1
ATOM 1498 O O . GLY A 1 187 ? 13.951 -14.225 -2.868 1.00 95.56 187 GLY A O 1
ATOM 1499 N N . CYS A 1 188 ? 12.737 -12.640 -3.862 1.00 97.00 188 CYS A N 1
ATOM 1500 C CA . CYS A 1 188 ? 13.628 -12.447 -5.014 1.00 97.00 188 CYS A CA 1
ATOM 1501 C C . CYS A 1 188 ? 14.845 -11.542 -4.748 1.00 97.00 188 CYS A C 1
ATOM 1503 O O . CYS A 1 188 ? 15.512 -11.110 -5.688 1.00 97.00 188 CYS A O 1
ATOM 1505 N N . LEU A 1 189 ? 15.167 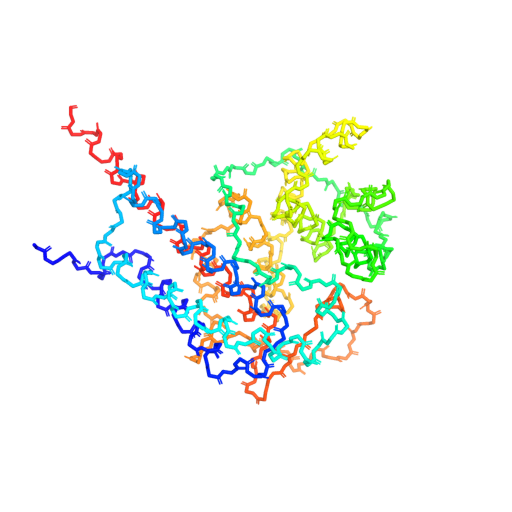-11.254 -3.482 1.00 94.94 189 LEU A N 1
ATOM 1506 C CA . LEU A 1 189 ? 16.236 -10.322 -3.097 1.00 94.94 189 LEU A CA 1
ATOM 1507 C C . LEU A 1 189 ? 17.611 -10.691 -3.670 1.00 94.94 189 LEU A C 1
ATOM 1509 O O . LEU A 1 189 ? 18.374 -9.801 -4.052 1.00 94.94 189 LEU A O 1
ATOM 1513 N N . TYR A 1 190 ? 17.926 -11.987 -3.748 1.00 95.75 190 TYR A N 1
ATOM 1514 C CA . TYR A 1 190 ? 19.189 -12.463 -4.318 1.00 95.75 190 TYR A CA 1
ATOM 1515 C C . TYR A 1 190 ? 19.302 -12.113 -5.809 1.00 95.75 190 TYR A C 1
ATOM 1517 O O . TYR A 1 190 ? 20.276 -11.489 -6.234 1.00 95.75 190 TYR A O 1
ATOM 1525 N N . GLU A 1 191 ? 18.272 -12.442 -6.593 1.00 96.56 191 GLU A N 1
ATOM 1526 C CA . GLU A 1 191 ? 18.246 -12.163 -8.031 1.00 96.56 191 GLU A CA 1
ATOM 1527 C C . GLU A 1 191 ? 18.199 -10.661 -8.324 1.00 96.56 191 GLU A C 1
ATOM 1529 O O . GLU A 1 191 ? 18.913 -10.195 -9.214 1.00 96.56 191 GLU A O 1
ATOM 1534 N N . PHE A 1 192 ? 17.449 -9.878 -7.539 1.00 96.19 192 PHE A N 1
ATOM 1535 C CA . PHE A 1 192 ? 17.520 -8.418 -7.612 1.00 96.19 192 PHE A CA 1
ATOM 1536 C C . PHE A 1 192 ? 18.938 -7.918 -7.347 1.00 96.19 192 PHE A C 1
ATOM 1538 O O . PHE A 1 192 ? 19.477 -7.158 -8.143 1.00 96.19 192 PHE A O 1
ATOM 1545 N N . SER A 1 193 ? 19.586 -8.370 -6.273 1.00 95.00 193 SER A N 1
ATOM 1546 C CA . SER A 1 193 ? 20.949 -7.942 -5.936 1.00 95.00 193 SER A CA 1
ATOM 1547 C C . SER A 1 193 ? 21.959 -8.272 -7.035 1.00 95.00 193 SER A C 1
ATOM 1549 O O . SER A 1 193 ? 22.924 -7.532 -7.220 1.00 95.00 193 SER A O 1
ATOM 1551 N N . ARG A 1 194 ? 21.752 -9.367 -7.773 1.00 95.38 194 ARG A N 1
ATOM 1552 C CA . ARG A 1 194 ? 22.586 -9.742 -8.916 1.00 95.38 194 ARG A CA 1
ATOM 1553 C C . ARG A 1 194 ? 22.313 -8.854 -10.131 1.00 95.38 194 ARG A C 1
ATOM 1555 O O . ARG A 1 194 ? 23.243 -8.222 -10.620 1.00 95.38 194 ARG A O 1
ATOM 1562 N N . LYS A 1 195 ? 21.058 -8.764 -10.581 1.00 95.19 195 LYS A N 1
ATOM 1563 C CA . LYS A 1 195 ? 20.676 -8.029 -11.801 1.00 95.19 195 LYS A CA 1
ATOM 1564 C C . LYS A 1 195 ? 20.825 -6.514 -11.654 1.00 95.19 195 LYS A C 1
ATOM 1566 O O . LYS A 1 195 ? 21.303 -5.849 -12.562 1.00 95.19 195 LYS A O 1
ATOM 1571 N N . MET A 1 196 ? 20.500 -5.950 -10.492 1.00 94.06 196 MET A N 1
ATOM 1572 C CA . MET A 1 196 ? 20.565 -4.500 -10.251 1.00 94.06 196 MET A CA 1
ATOM 1573 C C . MET A 1 196 ? 21.995 -3.940 -10.276 1.00 94.06 196 MET A C 1
ATOM 1575 O O . MET A 1 196 ? 22.183 -2.751 -10.548 1.00 94.06 196 MET A O 1
ATOM 1579 N N . LYS A 1 197 ? 23.015 -4.784 -10.050 1.00 92.81 197 LYS A N 1
ATOM 1580 C CA . LYS A 1 197 ? 24.426 -4.396 -10.207 1.00 92.81 197 LYS A CA 1
ATOM 1581 C C . LYS A 1 197 ? 24.757 -4.009 -11.646 1.00 92.81 197 LYS A C 1
ATOM 1583 O O . LYS A 1 197 ? 25.530 -3.075 -11.841 1.00 92.81 197 LYS A O 1
ATOM 1588 N N . GLU A 1 198 ? 24.134 -4.659 -12.631 1.00 92.81 198 GLU A N 1
ATOM 1589 C CA . GLU A 1 198 ? 24.296 -4.340 -14.058 1.00 92.81 198 GLU A CA 1
ATOM 1590 C C . GLU A 1 198 ? 23.823 -2.905 -14.361 1.00 92.81 198 GLU A C 1
ATOM 1592 O O . GLU A 1 198 ? 24.416 -2.206 -15.177 1.00 92.81 198 GLU A O 1
ATOM 1597 N N . PHE A 1 199 ? 22.834 -2.415 -13.604 1.00 92.00 199 PHE A N 1
ATOM 1598 C CA . PHE A 1 199 ? 22.300 -1.051 -13.677 1.00 92.00 199 PHE A CA 1
ATOM 1599 C C . PHE A 1 199 ? 22.982 -0.068 -12.706 1.00 92.00 199 PHE A C 1
ATOM 1601 O O . PHE A 1 199 ? 22.496 1.046 -12.512 1.00 92.00 199 PHE A O 1
ATOM 1608 N N . ARG A 1 200 ? 24.084 -0.467 -12.046 1.00 94.19 200 ARG A N 1
ATOM 1609 C CA . ARG A 1 200 ? 24.772 0.314 -10.992 1.00 94.19 200 ARG A CA 1
ATOM 1610 C C . ARG A 1 200 ? 23.823 0.812 -9.888 1.00 94.19 200 ARG A C 1
ATOM 1612 O O . ARG A 1 200 ? 24.034 1.870 -9.288 1.00 94.19 200 ARG A O 1
ATOM 1619 N N . SER A 1 201 ? 22.781 0.035 -9.602 1.00 95.31 201 SER A N 1
ATOM 1620 C CA . SER A 1 201 ? 21.686 0.411 -8.709 1.00 95.31 201 SER A CA 1
ATOM 1621 C C . SER A 1 201 ? 21.451 -0.643 -7.620 1.00 95.31 201 SER A C 1
ATOM 1623 O O . SER A 1 201 ? 22.146 -1.654 -7.528 1.00 95.31 201 SER A O 1
ATOM 1625 N N . SER A 1 202 ? 20.483 -0.379 -6.750 1.00 95.69 202 SER A N 1
ATOM 1626 C CA . SER A 1 202 ? 19.947 -1.322 -5.771 1.00 95.69 202 SER A CA 1
ATOM 1627 C C . SER A 1 202 ? 18.445 -1.099 -5.630 1.00 95.69 202 SER A C 1
ATOM 1629 O O . SER A 1 202 ? 17.938 -0.037 -5.991 1.00 95.69 202 SER A O 1
ATOM 1631 N N . VAL A 1 203 ? 17.734 -2.084 -5.082 1.00 95.62 203 VAL A N 1
ATOM 1632 C CA . VAL A 1 203 ? 16.288 -1.971 -4.835 1.00 95.62 203 VAL A CA 1
ATOM 1633 C C . VAL A 1 203 ? 15.971 -0.765 -3.939 1.00 95.62 203 VAL A C 1
ATOM 1635 O O . VAL A 1 203 ? 15.106 0.036 -4.272 1.00 95.62 203 VAL A O 1
ATOM 1638 N N . GLU A 1 204 ? 16.753 -0.545 -2.877 1.00 95.75 204 GLU A N 1
ATOM 1639 C CA . GLU A 1 204 ? 16.579 0.625 -2.001 1.00 95.75 204 GLU A CA 1
ATOM 1640 C C . GLU A 1 204 ? 16.805 1.959 -2.728 1.00 95.75 204 GLU A C 1
ATOM 1642 O O . GLU A 1 204 ? 16.018 2.884 -2.551 1.00 95.75 204 GLU A O 1
ATOM 1647 N N . LYS A 1 205 ? 17.815 2.056 -3.610 1.00 96.06 205 LYS A N 1
ATOM 1648 C CA . LYS A 1 205 ? 18.027 3.264 -4.428 1.00 96.06 205 LYS A CA 1
ATOM 1649 C C . LYS A 1 205 ? 16.857 3.522 -5.376 1.00 96.06 205 LYS A C 1
ATOM 1651 O O . LYS A 1 205 ? 16.515 4.680 -5.612 1.00 96.06 205 LYS A O 1
ATOM 1656 N N . VAL A 1 206 ? 16.255 2.463 -5.922 1.00 96.38 206 VAL A N 1
ATOM 1657 C CA . VAL A 1 206 ? 15.059 2.577 -6.764 1.00 96.38 206 VAL A CA 1
ATOM 1658 C C . VAL A 1 206 ? 13.875 3.087 -5.952 1.00 96.38 206 VAL A C 1
ATOM 1660 O O . VAL A 1 206 ? 13.233 4.035 -6.392 1.00 96.38 206 VAL A O 1
ATOM 1663 N N . TYR A 1 207 ? 13.629 2.558 -4.751 1.00 97.38 207 TYR A N 1
ATOM 1664 C CA . TYR A 1 207 ? 12.581 3.097 -3.880 1.00 97.38 207 TYR A CA 1
ATOM 1665 C C . TYR A 1 207 ? 12.816 4.555 -3.513 1.00 97.38 207 TYR A C 1
ATOM 1667 O O . TYR A 1 207 ? 11.890 5.350 -3.625 1.00 97.38 207 TYR A O 1
ATOM 1675 N N . ASP A 1 208 ? 14.043 4.922 -3.127 1.00 97.44 208 ASP A N 1
ATOM 1676 C CA . ASP A 1 208 ? 14.364 6.303 -2.757 1.00 97.44 208 ASP A CA 1
ATOM 1677 C C . ASP A 1 208 ? 14.100 7.244 -3.934 1.00 97.44 208 ASP A C 1
ATOM 1679 O O . ASP A 1 208 ? 13.522 8.315 -3.766 1.00 97.44 208 ASP A O 1
ATOM 1683 N N . LYS A 1 209 ? 14.455 6.820 -5.150 1.00 96.50 209 LYS A N 1
ATOM 1684 C CA . LYS A 1 209 ? 14.172 7.578 -6.365 1.00 96.50 209 LYS A CA 1
ATOM 1685 C C . LYS A 1 209 ? 12.668 7.682 -6.623 1.00 96.50 209 LYS A C 1
ATOM 1687 O O . LYS A 1 209 ? 12.168 8.791 -6.800 1.00 96.50 209 LYS A O 1
ATOM 1692 N N . ILE A 1 210 ? 11.952 6.559 -6.637 1.00 96.88 210 ILE A N 1
ATOM 1693 C CA . ILE A 1 210 ? 10.520 6.511 -6.942 1.00 96.88 210 ILE A CA 1
ATOM 1694 C C . ILE A 1 210 ? 9.724 7.312 -5.909 1.00 96.88 210 ILE A C 1
ATOM 1696 O O . ILE A 1 210 ? 9.008 8.234 -6.287 1.00 96.88 210 ILE A O 1
ATOM 1700 N N . CYS A 1 211 ? 9.898 7.050 -4.614 1.00 97.81 211 CYS A N 1
ATOM 1701 C CA . CYS A 1 211 ? 9.118 7.711 -3.571 1.00 97.81 211 CYS A CA 1
ATOM 1702 C C . CYS A 1 211 ? 9.429 9.204 -3.425 1.00 97.81 211 CYS A C 1
ATOM 1704 O O . CYS A 1 211 ? 8.517 9.971 -3.117 1.00 97.81 211 CYS A O 1
ATOM 1706 N N . SER A 1 212 ? 10.650 9.656 -3.739 1.00 97.38 212 SER A N 1
ATOM 1707 C CA . SER A 1 212 ? 10.918 11.095 -3.868 1.00 97.38 212 SER A CA 1
ATOM 1708 C C . SER A 1 212 ? 10.105 11.746 -4.988 1.00 97.38 212 SER A C 1
ATOM 1710 O O . SER A 1 212 ? 9.604 12.852 -4.807 1.00 97.38 212 SER A O 1
ATOM 1712 N N . ASN A 1 213 ? 9.939 11.071 -6.130 1.00 96.50 213 ASN A N 1
ATOM 1713 C CA . ASN A 1 213 ? 9.142 11.589 -7.247 1.00 96.50 213 ASN A CA 1
ATOM 1714 C C . ASN A 1 213 ? 7.636 11.496 -6.962 1.00 96.50 213 ASN A C 1
ATOM 1716 O O . ASN A 1 213 ? 6.914 12.460 -7.211 1.00 96.50 213 ASN A O 1
ATOM 1720 N N . ILE A 1 214 ? 7.174 10.383 -6.376 1.00 96.94 214 ILE A N 1
ATOM 1721 C CA . ILE A 1 214 ? 5.781 10.212 -5.948 1.00 96.94 214 ILE A CA 1
ATOM 1722 C C . ILE A 1 214 ? 5.392 11.326 -4.979 1.00 96.94 214 ILE A C 1
ATOM 1724 O O . ILE A 1 214 ? 4.327 11.907 -5.128 1.00 96.94 214 ILE A O 1
ATOM 1728 N N . TYR A 1 215 ? 6.245 11.665 -4.012 1.00 97.44 215 TYR A N 1
ATOM 1729 C CA . TYR A 1 215 ? 5.906 12.687 -3.027 1.00 97.44 215 TYR A CA 1
ATOM 1730 C C . TYR A 1 215 ? 5.720 14.071 -3.647 1.00 97.44 215 TYR A C 1
ATOM 1732 O O . TYR A 1 215 ? 4.773 14.772 -3.308 1.00 97.44 215 TYR A O 1
ATOM 1740 N N . THR A 1 216 ? 6.568 14.459 -4.603 1.00 95.06 216 THR A N 1
ATOM 1741 C CA . THR A 1 216 ? 6.363 15.710 -5.347 1.00 95.06 216 THR A CA 1
ATOM 1742 C C . THR A 1 216 ? 5.035 15.701 -6.108 1.00 95.06 216 THR A C 1
ATOM 1744 O O . THR A 1 216 ? 4.346 16.715 -6.119 1.00 95.06 216 THR A O 1
ATOM 1747 N N . GLN A 1 217 ? 4.643 14.567 -6.699 1.00 93.31 217 GLN A N 1
ATOM 1748 C CA . GLN A 1 217 ? 3.353 14.434 -7.387 1.00 93.31 217 GLN A CA 1
ATOM 1749 C C . GLN A 1 217 ? 2.171 14.468 -6.412 1.00 93.31 217 GLN A C 1
ATOM 1751 O O . GLN A 1 217 ? 1.185 15.145 -6.686 1.00 93.31 217 GLN A O 1
ATOM 1756 N N . LEU A 1 218 ? 2.291 13.815 -5.255 1.00 95.44 218 LEU A N 1
ATOM 1757 C CA . LEU A 1 218 ? 1.291 13.837 -4.190 1.00 95.44 218 LEU A CA 1
ATOM 1758 C C . LEU A 1 218 ? 0.979 15.274 -3.761 1.00 95.44 218 LEU A C 1
ATOM 1760 O O . LEU A 1 218 ? -0.184 15.658 -3.714 1.00 95.44 218 LEU A O 1
ATOM 1764 N N . LEU A 1 219 ? 2.011 16.093 -3.529 1.00 94.50 219 LEU A N 1
ATOM 1765 C CA . LEU A 1 219 ? 1.838 17.501 -3.152 1.00 94.50 219 LEU A CA 1
ATOM 1766 C C . LEU A 1 219 ? 1.093 18.327 -4.213 1.00 94.50 219 LEU A C 1
ATOM 1768 O O . LEU A 1 219 ? 0.476 19.333 -3.867 1.00 94.50 219 LEU A O 1
ATOM 1772 N N . LEU A 1 220 ? 1.157 17.937 -5.491 1.00 91.88 220 LEU A N 1
ATOM 1773 C CA . LEU A 1 220 ? 0.406 18.578 -6.575 1.00 91.88 220 LEU A CA 1
ATOM 1774 C C . LEU A 1 220 ? -1.045 18.085 -6.615 1.00 91.88 220 LEU A C 1
ATOM 1776 O O . LEU A 1 220 ? -1.957 18.901 -6.718 1.00 91.88 220 LEU A O 1
ATOM 1780 N N . VAL A 1 221 ? -1.271 16.774 -6.473 1.00 89.06 221 VAL A N 1
ATOM 1781 C CA . VAL A 1 221 ? -2.621 16.182 -6.377 1.00 89.06 221 VAL A CA 1
ATOM 1782 C C . VAL A 1 221 ? -3.392 16.796 -5.206 1.00 89.06 221 VAL A C 1
ATOM 1784 O O . VAL A 1 221 ? -4.562 17.144 -5.330 1.00 89.06 221 VAL A O 1
ATOM 1787 N N . GLU A 1 222 ? -2.716 17.037 -4.084 1.00 88.69 222 GLU A N 1
ATOM 1788 C CA . GLU A 1 222 ? -3.299 17.669 -2.901 1.00 88.69 222 GLU A CA 1
ATOM 1789 C C . GLU A 1 222 ? -3.725 19.124 -3.086 1.00 88.69 222 GLU A C 1
ATOM 1791 O O . GLU A 1 222 ? -4.449 19.638 -2.232 1.00 88.69 222 GLU A O 1
ATOM 1796 N N . GLN A 1 223 ? -3.318 19.791 -4.164 1.00 87.69 223 GLN A N 1
ATOM 1797 C CA . GLN A 1 223 ? -3.749 21.155 -4.484 1.00 87.69 223 GLN A CA 1
ATOM 1798 C C . GLN A 1 223 ? -5.022 21.177 -5.341 1.00 87.69 223 GLN A C 1
ATOM 1800 O O . GLN A 1 223 ? -5.666 22.219 -5.449 1.00 87.69 223 GLN A O 1
ATOM 1805 N N . VAL A 1 224 ? -5.422 20.040 -5.919 1.00 83.06 224 VAL A N 1
ATOM 1806 C CA . VAL A 1 224 ? -6.609 19.942 -6.776 1.00 83.06 224 VAL A CA 1
ATOM 1807 C C . VAL A 1 224 ? -7.878 19.990 -5.926 1.00 83.06 224 VAL A C 1
ATOM 1809 O O . VAL A 1 224 ? -8.060 19.188 -5.007 1.00 83.06 224 VAL A O 1
ATOM 1812 N N . ARG A 1 225 ? -8.775 20.938 -6.212 1.00 83.06 225 ARG A N 1
ATOM 1813 C CA . ARG A 1 225 ? -10.088 21.052 -5.557 1.00 83.06 225 ARG A CA 1
ATOM 1814 C C . ARG A 1 225 ? -11.193 21.298 -6.598 1.00 83.06 225 ARG A C 1
ATOM 1816 O O . ARG A 1 225 ? -10.968 22.110 -7.495 1.00 83.06 225 ARG A O 1
ATOM 1823 N N . PRO A 1 226 ? -12.376 20.661 -6.465 1.00 80.69 226 PRO A N 1
ATOM 1824 C CA . PRO A 1 226 ? -12.699 19.581 -5.520 1.00 80.69 226 PRO A CA 1
ATOM 1825 C C . PRO A 1 226 ? -11.907 18.295 -5.825 1.00 80.69 226 PRO A C 1
ATOM 1827 O O . PRO A 1 226 ? -11.458 18.100 -6.953 1.00 80.69 226 PRO A O 1
ATOM 1830 N N . PHE A 1 227 ? -11.711 17.433 -4.820 1.00 81.56 227 PHE A N 1
ATOM 1831 C CA . PHE A 1 227 ? -11.094 16.121 -5.043 1.00 81.56 227 PHE A CA 1
ATOM 1832 C C . PHE A 1 227 ? -12.037 15.255 -5.870 1.00 81.56 227 PHE A C 1
ATOM 1834 O O . PHE A 1 227 ? -13.169 15.018 -5.453 1.00 81.56 227 PHE A O 1
ATOM 1841 N N . LYS A 1 228 ? -11.564 14.744 -7.007 1.00 83.94 228 LYS A N 1
ATOM 1842 C CA . LYS A 1 228 ? -12.287 13.711 -7.748 1.00 83.94 228 LYS A CA 1
ATOM 1843 C C . LYS A 1 228 ? -11.915 12.344 -7.199 1.00 83.94 228 LYS A C 1
ATOM 1845 O O . LYS A 1 228 ? -10.850 12.161 -6.607 1.00 83.94 228 LYS A O 1
ATOM 1850 N N . ARG A 1 229 ? -12.751 11.346 -7.477 1.00 84.06 229 ARG A N 1
ATOM 1851 C CA . ARG A 1 229 ? -12.478 9.954 -7.103 1.00 84.06 229 ARG A CA 1
ATOM 1852 C C . ARG A 1 229 ? -11.120 9.457 -7.596 1.00 84.06 229 ARG A C 1
ATOM 1854 O O . ARG A 1 229 ? -10.405 8.820 -6.835 1.00 84.06 229 ARG A O 1
ATOM 1861 N N . ILE A 1 230 ? -10.748 9.789 -8.835 1.00 83.75 230 ILE A N 1
ATOM 1862 C CA . ILE A 1 230 ? -9.440 9.431 -9.405 1.00 83.75 230 ILE A CA 1
ATOM 1863 C C . ILE A 1 230 ? -8.271 10.077 -8.644 1.00 83.75 230 ILE A C 1
ATOM 1865 O O . ILE A 1 230 ? -7.249 9.434 -8.430 1.00 83.75 230 ILE A O 1
ATOM 1869 N N . ASP A 1 231 ? -8.432 11.323 -8.195 1.00 87.31 231 ASP A N 1
ATOM 1870 C CA . ASP A 1 231 ? -7.392 12.045 -7.459 1.00 87.31 231 ASP A CA 1
ATOM 1871 C C . ASP A 1 231 ? -7.218 11.449 -6.059 1.00 87.31 231 ASP A C 1
ATOM 1873 O O . ASP A 1 231 ? -6.099 11.259 -5.589 1.00 87.31 231 ASP A O 1
ATOM 1877 N N . ALA A 1 232 ? -8.330 11.110 -5.406 1.00 90.31 232 ALA A N 1
ATOM 1878 C CA . ALA A 1 232 ? -8.337 10.481 -4.095 1.00 90.31 232 ALA A CA 1
ATOM 1879 C C . ALA A 1 232 ? -7.774 9.055 -4.118 1.00 90.31 232 ALA A C 1
ATOM 1881 O O . ALA A 1 232 ? -6.982 8.703 -3.244 1.00 90.31 232 ALA A O 1
ATOM 1882 N N . ASP A 1 233 ? -8.149 8.253 -5.116 1.00 91.25 233 ASP A N 1
ATOM 1883 C CA . ASP A 1 233 ? -7.588 6.920 -5.335 1.00 91.25 233 ASP A CA 1
ATOM 1884 C C . ASP A 1 233 ? -6.068 6.997 -5.527 1.00 91.25 233 ASP A C 1
ATOM 1886 O O . ASP A 1 233 ? -5.316 6.391 -4.763 1.00 91.25 233 ASP A O 1
ATOM 1890 N N . LEU A 1 234 ? -5.602 7.859 -6.439 1.00 92.19 234 LEU A N 1
ATOM 1891 C CA . LEU A 1 234 ? -4.174 8.068 -6.663 1.00 92.19 234 LEU A CA 1
ATOM 1892 C C . LEU A 1 234 ? -3.450 8.549 -5.394 1.00 92.19 234 LEU A C 1
ATOM 1894 O O . LEU A 1 234 ? -2.387 8.027 -5.061 1.00 92.19 234 LEU A O 1
ATOM 1898 N N . MET A 1 235 ? -4.024 9.506 -4.658 1.00 94.88 235 MET A N 1
ATOM 1899 C CA . MET A 1 235 ? -3.465 10.000 -3.395 1.00 94.88 235 MET A CA 1
ATOM 1900 C C . MET A 1 235 ? -3.294 8.865 -2.376 1.00 94.88 235 MET A C 1
ATOM 1902 O O . MET A 1 235 ? -2.251 8.752 -1.725 1.00 94.88 235 MET A O 1
ATOM 1906 N N . MET A 1 236 ? -4.315 8.016 -2.226 1.00 96.56 236 MET A N 1
ATOM 1907 C CA . MET A 1 236 ? -4.270 6.893 -1.296 1.00 96.56 236 MET A CA 1
ATOM 1908 C C . MET A 1 236 ? -3.282 5.820 -1.752 1.00 96.56 236 MET A C 1
ATOM 1910 O O . MET A 1 236 ? -2.513 5.342 -0.921 1.00 96.56 236 MET A O 1
ATOM 1914 N N . GLU A 1 237 ? -3.229 5.481 -3.040 1.00 96.25 237 GLU A N 1
ATOM 1915 C CA . GLU A 1 237 ? -2.261 4.518 -3.572 1.00 96.25 237 GLU A CA 1
ATOM 1916 C C . GLU A 1 237 ? -0.817 4.960 -3.351 1.00 96.25 237 GLU A C 1
ATOM 1918 O O . GLU A 1 237 ? 0.010 4.183 -2.867 1.00 96.25 237 GLU A O 1
ATOM 1923 N N . GLN A 1 238 ? -0.512 6.222 -3.660 1.00 97.25 238 GLN A N 1
ATOM 1924 C CA . GLN A 1 238 ? 0.809 6.805 -3.440 1.00 97.25 238 GLN A CA 1
ATOM 1925 C C . GLN A 1 238 ? 1.217 6.707 -1.964 1.00 97.25 238 GLN A C 1
ATOM 1927 O O . GLN A 1 238 ? 2.339 6.293 -1.649 1.00 97.25 238 GLN A O 1
ATOM 1932 N N . SER A 1 239 ? 0.285 7.010 -1.055 1.00 98.19 239 SER A N 1
ATOM 1933 C CA . SER A 1 239 ? 0.494 6.876 0.388 1.00 98.19 239 SER A CA 1
ATOM 1934 C C . SER A 1 239 ? 0.605 5.427 0.861 1.00 98.19 239 SER A C 1
ATOM 1936 O O . SER A 1 239 ? 1.400 5.159 1.761 1.00 98.19 239 SER A O 1
ATOM 1938 N N . VAL A 1 240 ? -0.121 4.476 0.266 1.00 98.12 240 VAL A N 1
ATOM 1939 C CA . VAL A 1 240 ? 0.027 3.044 0.576 1.00 98.12 240 VAL A CA 1
ATOM 1940 C C . VAL A 1 240 ? 1.414 2.562 0.174 1.00 98.12 240 VAL A C 1
ATOM 1942 O O . VAL A 1 240 ? 2.135 2.021 1.009 1.00 98.12 240 VAL A O 1
ATOM 1945 N N . VAL A 1 241 ? 1.815 2.787 -1.077 1.00 97.62 241 VAL A N 1
ATOM 1946 C CA . VAL A 1 241 ? 3.081 2.289 -1.629 1.00 97.62 241 VAL A CA 1
ATOM 1947 C C . VAL A 1 241 ? 4.273 2.840 -0.850 1.00 97.62 241 VAL A C 1
ATOM 1949 O O . VAL A 1 241 ? 5.071 2.076 -0.302 1.00 97.62 241 VAL A O 1
ATOM 1952 N N . CYS A 1 242 ? 4.385 4.165 -0.739 1.00 98.31 242 CYS A N 1
ATOM 1953 C CA . CYS A 1 242 ? 5.542 4.775 -0.088 1.00 98.31 242 CYS A CA 1
ATOM 1954 C C . CYS A 1 242 ? 5.453 4.755 1.444 1.00 98.31 242 CYS A C 1
ATOM 1956 O O . CYS A 1 242 ? 6.486 4.638 2.108 1.00 98.31 242 CYS A O 1
ATOM 1958 N N . GLY A 1 243 ? 4.249 4.771 2.022 1.00 97.75 243 GLY A N 1
ATOM 1959 C CA . GLY A 1 243 ? 4.059 4.568 3.459 1.00 97.75 243 GLY A CA 1
ATOM 1960 C C . GLY A 1 243 ? 4.478 3.164 3.905 1.00 97.75 243 GLY A C 1
ATOM 1961 O O . GLY A 1 243 ? 5.148 3.017 4.928 1.00 97.75 243 GLY A O 1
ATOM 1962 N N . LEU A 1 244 ? 4.178 2.130 3.109 1.00 96.69 244 LEU A N 1
ATOM 1963 C CA . LEU A 1 244 ? 4.597 0.748 3.382 1.00 96.69 244 LEU A CA 1
ATOM 1964 C C . LEU A 1 244 ? 6.117 0.555 3.232 1.00 96.69 244 LEU A C 1
ATOM 1966 O O . LEU A 1 244 ? 6.723 -0.216 3.981 1.00 96.69 244 LEU A O 1
ATOM 1970 N N . LEU A 1 245 ? 6.744 1.312 2.323 1.00 97.56 245 LEU A N 1
ATOM 1971 C CA . LEU A 1 245 ? 8.202 1.413 2.177 1.00 97.56 245 LEU A CA 1
ATOM 1972 C C . LEU A 1 245 ? 8.887 2.237 3.285 1.00 97.56 245 LEU A C 1
ATOM 1974 O O . LEU A 1 245 ? 10.118 2.280 3.345 1.00 97.56 245 LEU A O 1
ATOM 1978 N N . GLY A 1 246 ? 8.111 2.844 4.187 1.00 96.75 246 GLY A N 1
ATOM 1979 C CA . GLY A 1 246 ? 8.601 3.534 5.376 1.00 96.75 246 GLY A CA 1
ATOM 1980 C C . GLY A 1 246 ? 8.810 5.041 5.216 1.00 96.75 246 GLY A C 1
ATOM 1981 O O . GLY A 1 246 ? 9.276 5.665 6.166 1.00 96.75 246 GLY A O 1
ATOM 1982 N N . TYR A 1 247 ? 8.467 5.653 4.081 1.00 98.00 247 TYR A N 1
ATOM 1983 C CA . TYR A 1 247 ? 8.556 7.110 3.929 1.00 98.00 247 TYR A CA 1
ATOM 1984 C C . TYR A 1 247 ? 7.422 7.776 4.702 1.00 98.00 247 TYR A C 1
ATOM 1986 O O . TYR A 1 247 ? 6.272 7.807 4.262 1.00 98.00 247 TYR A O 1
ATOM 1994 N N . PHE A 1 248 ? 7.732 8.266 5.898 1.00 96.75 248 PHE A N 1
ATOM 1995 C CA . PHE A 1 248 ? 6.702 8.712 6.830 1.00 96.75 248 PHE A CA 1
ATOM 1996 C C . PHE A 1 248 ? 6.066 10.046 6.434 1.00 96.75 248 PHE A C 1
ATOM 1998 O O . PHE A 1 248 ? 4.987 10.367 6.926 1.00 96.75 248 PHE A O 1
ATOM 2005 N N . GLU A 1 249 ? 6.684 10.822 5.539 1.00 97.50 249 GLU A N 1
ATOM 2006 C CA . GLU A 1 249 ? 6.119 12.084 5.053 1.00 97.50 249 GLU A CA 1
ATOM 2007 C C . GLU A 1 249 ? 4.769 11.900 4.344 1.00 97.50 249 GLU A C 1
ATOM 2009 O O . GLU A 1 249 ? 3.995 12.851 4.257 1.00 97.50 249 GLU A O 1
ATOM 2014 N N . PHE A 1 250 ? 4.446 10.684 3.894 1.00 97.81 250 PHE A N 1
ATOM 2015 C CA . PHE A 1 250 ? 3.137 10.321 3.345 1.00 97.81 250 PHE A C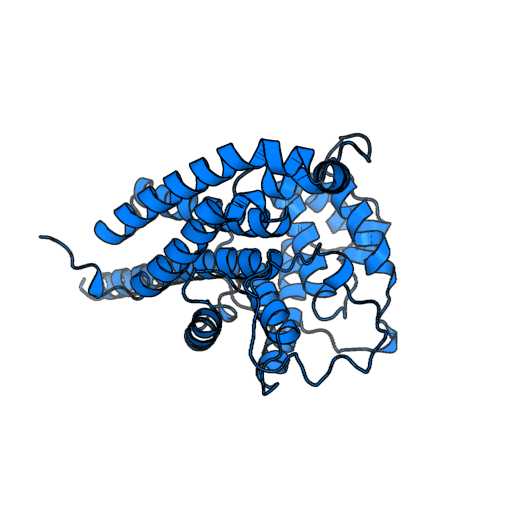A 1
ATOM 2016 C C . PHE A 1 250 ? 2.034 10.227 4.415 1.00 97.81 250 PHE A C 1
ATOM 2018 O O . PHE A 1 250 ? 0.856 10.370 4.101 1.00 97.81 250 PHE A O 1
ATOM 2025 N N . LEU A 1 251 ? 2.393 10.048 5.689 1.00 97.38 251 LEU A N 1
ATOM 2026 C CA . LEU A 1 251 ? 1.481 9.679 6.776 1.00 97.38 251 LEU A CA 1
ATOM 2027 C C . LEU A 1 251 ? 1.170 10.857 7.709 1.00 97.38 251 LEU A C 1
ATOM 2029 O O . LEU A 1 251 ? 1.339 10.784 8.925 1.00 97.38 251 LEU A O 1
ATOM 2033 N N . THR A 1 252 ? 0.684 11.970 7.156 1.00 96.31 252 THR A N 1
ATOM 2034 C CA . THR A 1 252 ? 0.355 13.157 7.965 1.00 96.31 252 THR A CA 1
ATOM 2035 C C . THR A 1 252 ? -1.035 13.054 8.608 1.00 96.31 252 THR A C 1
ATOM 2037 O O . THR A 1 252 ? -1.933 12.428 8.031 1.00 96.31 252 THR A O 1
ATOM 2040 N N . PRO A 1 253 ? -1.267 13.708 9.766 1.00 95.25 253 PRO A N 1
ATOM 2041 C CA . PRO A 1 253 ? -2.598 13.794 10.376 1.00 95.25 253 PRO A CA 1
ATOM 2042 C C . PRO A 1 253 ? -3.643 14.458 9.469 1.00 95.25 253 PRO A C 1
ATOM 2044 O O . PRO A 1 253 ? -4.802 14.052 9.468 1.00 95.25 253 PRO A O 1
ATOM 2047 N N . HIS A 1 254 ? -3.231 15.449 8.670 1.00 94.69 254 HIS A N 1
ATOM 2048 C CA . HIS A 1 254 ? -4.107 16.126 7.712 1.00 94.69 254 HIS A CA 1
ATOM 2049 C C . HIS A 1 254 ? -4.643 15.156 6.649 1.00 94.69 254 HIS A C 1
ATOM 2051 O O . HIS A 1 254 ? -5.855 15.042 6.478 1.00 94.69 254 HIS A O 1
ATOM 2057 N N . ARG A 1 255 ? -3.755 14.386 6.005 1.00 95.81 255 ARG A N 1
ATOM 2058 C CA . ARG A 1 255 ? -4.150 13.353 5.034 1.00 95.81 255 ARG A CA 1
ATOM 2059 C C . ARG A 1 255 ? -5.037 12.293 5.670 1.00 95.81 255 ARG A C 1
ATOM 2061 O O . ARG A 1 255 ? -6.038 11.914 5.077 1.00 95.81 255 ARG A O 1
ATOM 2068 N N . LEU A 1 256 ? -4.729 11.864 6.896 1.00 97.19 256 LEU A N 1
ATOM 2069 C CA . LEU A 1 256 ? -5.562 10.901 7.619 1.00 97.19 256 LEU A CA 1
ATOM 2070 C C . LEU A 1 256 ? -6.989 11.419 7.831 1.00 97.19 256 LEU A C 1
ATOM 2072 O O . LEU A 1 256 ? -7.941 10.656 7.681 1.00 97.19 256 LEU A O 1
ATOM 2076 N N . ALA A 1 257 ? -7.150 12.698 8.179 1.00 95.25 257 ALA A N 1
ATOM 2077 C CA . ALA A 1 257 ? -8.471 13.302 8.325 1.00 95.25 257 ALA A CA 1
ATOM 2078 C C . ALA A 1 257 ? -9.251 13.274 6.998 1.00 95.25 257 ALA A C 1
ATOM 2080 O O . ALA A 1 257 ? -10.411 12.864 6.996 1.00 95.25 257 ALA A O 1
ATOM 2081 N N . ILE A 1 258 ? -8.594 13.608 5.880 1.00 93.31 258 ILE A N 1
ATOM 2082 C CA . ILE A 1 258 ? -9.181 13.538 4.533 1.00 93.31 258 ILE A CA 1
ATOM 2083 C C . ILE A 1 258 ? -9.582 12.094 4.182 1.00 93.31 258 ILE A C 1
ATOM 2085 O O . ILE A 1 258 ? -10.738 11.832 3.859 1.00 93.31 258 ILE A O 1
ATOM 2089 N N . ILE A 1 259 ? -8.668 11.133 4.328 1.00 94.75 259 ILE A N 1
ATOM 2090 C CA . ILE A 1 259 ? -8.907 9.713 4.015 1.00 94.75 259 ILE A CA 1
ATOM 2091 C C . ILE A 1 259 ? -10.066 9.149 4.840 1.00 94.75 259 ILE A C 1
ATOM 2093 O O . ILE A 1 259 ? -10.888 8.392 4.334 1.00 94.75 259 ILE A O 1
ATOM 2097 N N . LYS A 1 260 ? -10.167 9.520 6.118 1.00 95.44 260 LYS A N 1
ATOM 2098 C CA . LYS A 1 260 ? -11.294 9.100 6.958 1.00 95.44 260 LYS A CA 1
ATOM 2099 C C . LYS A 1 260 ? -12.611 9.744 6.536 1.00 95.44 260 LYS A C 1
ATOM 2101 O O . LYS A 1 260 ? -13.645 9.117 6.728 1.00 95.44 260 LYS A O 1
ATOM 2106 N N . SER A 1 261 ? -12.586 10.956 5.982 1.00 93.44 261 SER A N 1
ATOM 2107 C CA . SER A 1 261 ? -13.802 11.611 5.483 1.00 93.44 261 SER A CA 1
ATOM 2108 C C . SER A 1 261 ? -14.364 10.939 4.226 1.00 93.44 261 SER A C 1
ATOM 2110 O O . SER A 1 261 ? -15.565 10.991 4.003 1.00 93.44 261 SER A O 1
ATOM 2112 N N . TRP A 1 262 ? -13.519 10.247 3.453 1.00 93.50 262 TRP A N 1
ATOM 2113 C CA . TRP A 1 262 ? -13.941 9.451 2.295 1.00 93.50 262 TRP A CA 1
ATOM 2114 C C . TRP A 1 262 ? -14.486 8.064 2.657 1.00 93.50 262 TRP A C 1
ATOM 2116 O O . TRP A 1 262 ? -15.058 7.394 1.799 1.00 93.50 262 TRP A O 1
ATOM 2126 N N . GLN A 1 263 ? -14.310 7.605 3.902 1.00 95.44 263 GLN A N 1
ATOM 2127 C CA . GLN A 1 263 ? -14.862 6.322 4.326 1.00 95.44 263 GLN A CA 1
ATOM 2128 C C . GLN A 1 263 ? -16.373 6.442 4.530 1.00 95.44 263 GLN A C 1
ATOM 2130 O O . GLN A 1 263 ? -16.844 7.243 5.341 1.00 95.44 263 GLN A O 1
ATOM 2135 N N . ARG A 1 264 ? -17.141 5.585 3.859 1.00 93.50 264 ARG A N 1
ATOM 2136 C CA . ARG A 1 264 ? -18.601 5.553 4.002 1.00 93.50 264 ARG A CA 1
ATOM 2137 C C . ARG A 1 264 ? -19.026 4.911 5.330 1.00 93.50 264 ARG A C 1
ATOM 2139 O O . ARG A 1 264 ? -18.243 4.183 5.949 1.00 93.50 264 ARG A O 1
ATOM 2146 N N . PRO A 1 265 ? -20.277 5.118 5.788 1.00 93.00 265 PRO A N 1
ATOM 2147 C CA . PRO A 1 265 ? -20.754 4.552 7.052 1.00 93.00 265 PRO A CA 1
ATOM 2148 C C . PRO A 1 265 ? -20.611 3.026 7.166 1.00 93.00 265 PRO A C 1
ATOM 2150 O O . PRO A 1 265 ? -20.305 2.537 8.255 1.00 93.00 265 PRO A O 1
ATOM 2153 N N . ASN A 1 266 ? -20.770 2.298 6.053 1.00 93.12 266 ASN A N 1
ATOM 2154 C CA . ASN A 1 266 ? -20.597 0.842 5.964 1.00 93.12 266 ASN A CA 1
ATOM 2155 C C . ASN A 1 266 ? -19.123 0.388 5.912 1.00 93.12 266 ASN A C 1
ATOM 2157 O O . ASN A 1 266 ? -18.859 -0.807 5.905 1.00 93.12 266 ASN A O 1
ATOM 2161 N N . GLY A 1 267 ? -18.162 1.317 5.891 1.00 94.88 267 GLY A N 1
ATOM 2162 C CA . GLY A 1 267 ? -16.726 1.041 5.955 1.00 94.88 267 GLY A CA 1
ATOM 2163 C C . GLY A 1 267 ? -15.997 0.997 4.612 1.00 94.88 267 GLY A C 1
ATOM 2164 O O . GLY A 1 267 ? -14.764 0.964 4.619 1.00 94.88 267 GLY A O 1
ATOM 2165 N N . CYS A 1 268 ? -16.719 1.023 3.491 1.00 94.69 268 CYS A N 1
ATOM 2166 C CA . CYS A 1 268 ? -16.135 1.003 2.152 1.00 94.69 268 CYS A CA 1
ATOM 2167 C C . CYS A 1 268 ? -15.654 2.389 1.686 1.00 94.69 268 CYS A C 1
ATOM 2169 O O . CYS A 1 268 ? -15.869 3.408 2.349 1.00 94.69 268 CYS A O 1
ATOM 2171 N N . TYR A 1 269 ? -15.069 2.409 0.490 1.00 92.94 269 TYR A N 1
ATOM 2172 C CA . TYR A 1 269 ? -14.728 3.604 -0.277 1.00 92.94 269 TYR A CA 1
ATOM 2173 C C . TYR A 1 269 ? -15.249 3.449 -1.711 1.00 92.94 269 TYR A C 1
ATOM 2175 O O . TYR A 1 269 ? -15.284 2.328 -2.211 1.00 92.94 269 TYR A O 1
ATOM 2183 N N . GLY A 1 270 ? -15.632 4.528 -2.400 1.00 80.50 270 GLY A N 1
ATOM 2184 C CA . GLY A 1 270 ? -16.023 4.430 -3.816 1.00 80.50 270 GLY A CA 1
ATOM 2185 C C . GLY A 1 270 ? -16.664 5.682 -4.400 1.00 80.50 270 GLY A C 1
ATOM 2186 O O . GLY A 1 270 ? -16.285 6.100 -5.487 1.00 80.50 270 GLY A O 1
ATOM 2187 N N . GLU A 1 271 ? -17.561 6.315 -3.657 1.00 73.75 271 GLU A N 1
ATOM 2188 C CA . GLU A 1 271 ? -18.242 7.540 -4.066 1.00 73.75 271 GLU A CA 1
ATOM 2189 C C . GLU A 1 271 ? -17.569 8.739 -3.389 1.00 73.75 271 GLU A C 1
ATOM 2191 O O . GLU A 1 271 ? -17.561 8.850 -2.163 1.00 73.75 271 GLU A O 1
ATOM 2196 N N . ILE A 1 272 ? -16.949 9.605 -4.189 1.00 65.62 272 ILE A N 1
ATOM 2197 C CA . ILE A 1 272 ? -16.384 10.880 -3.742 1.00 65.62 272 ILE A CA 1
ATOM 2198 C C . ILE A 1 272 ? -17.152 11.941 -4.518 1.00 65.62 272 ILE A C 1
ATOM 2200 O O . ILE A 1 272 ? -17.137 11.913 -5.748 1.00 65.62 272 ILE A O 1
ATOM 2204 N N . GLU A 1 273 ? -17.894 12.785 -3.795 1.00 54.66 273 GLU A N 1
ATOM 2205 C CA . GLU A 1 273 ? -18.831 13.774 -4.343 1.00 54.66 273 GLU A CA 1
ATOM 2206 C C . GLU A 1 273 ? -18.250 14.480 -5.591 1.00 54.66 273 GLU A C 1
ATOM 2208 O O . GLU A 1 273 ? -17.100 14.927 -5.565 1.00 54.66 273 GLU A O 1
ATOM 2213 N N . ASN A 1 274 ? -19.066 14.615 -6.653 1.00 48.62 274 ASN A N 1
ATOM 2214 C CA . ASN A 1 274 ? -18.801 15.303 -7.940 1.00 48.62 274 ASN A CA 1
ATOM 2215 C C . ASN A 1 274 ? -18.301 14.473 -9.155 1.00 48.62 274 ASN A C 1
ATOM 2217 O O . ASN A 1 274 ? -17.695 15.047 -10.063 1.00 48.62 274 ASN A O 1
ATOM 2221 N N . GLU A 1 275 ? -18.558 13.160 -9.258 1.00 48.88 275 GLU A N 1
ATOM 2222 C CA . GLU A 1 275 ? -18.229 12.402 -10.494 1.00 48.88 275 GLU A CA 1
ATOM 2223 C C . GLU A 1 275 ? -19.271 12.529 -11.633 1.00 48.88 275 GL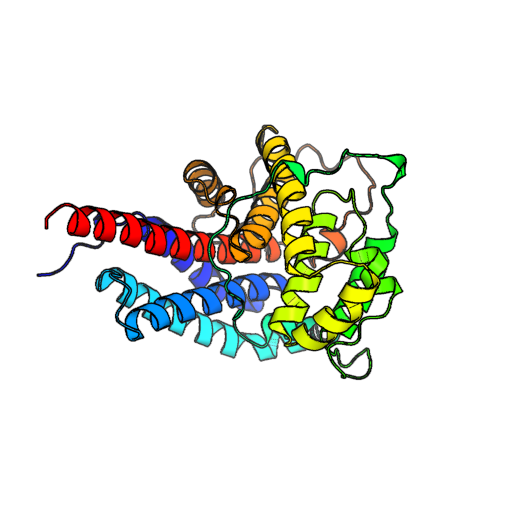U A C 1
ATOM 2225 O O . GLU A 1 275 ? -18.929 12.287 -12.792 1.00 48.88 275 GLU A O 1
ATOM 2230 N N . GLU A 1 276 ? -20.513 12.953 -11.361 1.00 45.84 276 GLU A N 1
ATOM 2231 C CA . GLU A 1 276 ? -21.591 12.945 -12.372 1.00 45.84 276 GLU A CA 1
ATOM 2232 C C . GLU A 1 276 ? -21.426 13.987 -13.504 1.00 45.84 276 GLU A C 1
ATOM 2234 O O . GLU A 1 276 ? -21.946 13.781 -14.602 1.00 45.84 276 GLU A O 1
ATOM 2239 N N . GLU A 1 277 ? -20.649 15.065 -13.324 1.00 40.16 277 GLU A N 1
ATOM 2240 C CA . GLU A 1 277 ? -20.598 16.172 -14.302 1.00 40.16 277 GLU A CA 1
ATOM 2241 C C . GLU A 1 277 ? -19.533 16.052 -15.415 1.00 40.16 277 GLU A C 1
ATOM 2243 O O . GLU A 1 277 ? -19.602 16.772 -16.413 1.00 40.16 277 GLU A O 1
ATOM 2248 N N . LEU A 1 278 ? -18.544 15.155 -15.312 1.00 42.19 278 LEU A N 1
ATOM 2249 C CA . LEU A 1 278 ? -17.334 15.227 -16.161 1.00 42.19 278 LEU A CA 1
ATOM 2250 C C . LEU A 1 278 ? -17.109 14.050 -17.120 1.00 42.19 278 LEU A C 1
ATOM 2252 O O . LEU A 1 278 ? -16.167 14.086 -17.916 1.00 42.19 278 LEU A O 1
ATOM 2256 N N . ASN A 1 279 ? -18.001 13.057 -17.142 1.00 37.47 279 ASN A N 1
ATOM 2257 C CA . ASN A 1 279 ? -17.875 11.836 -17.955 1.00 37.47 279 ASN A CA 1
ATOM 2258 C C . ASN A 1 279 ? -17.933 12.029 -19.489 1.00 37.47 279 ASN A C 1
ATOM 2260 O O . ASN A 1 279 ? -18.081 11.060 -20.230 1.00 37.47 279 ASN A O 1
ATOM 2264 N N . ARG A 1 280 ? -17.792 13.253 -20.019 1.00 35.50 280 ARG A N 1
ATOM 2265 C CA . ARG A 1 280 ? -17.872 13.504 -21.468 1.00 35.50 280 ARG A CA 1
ATOM 2266 C C . ARG A 1 280 ? -16.554 13.663 -22.214 1.00 35.50 280 ARG A C 1
ATOM 2268 O O . ARG A 1 280 ? -16.606 13.622 -23.440 1.00 35.50 280 ARG A O 1
ATOM 2275 N 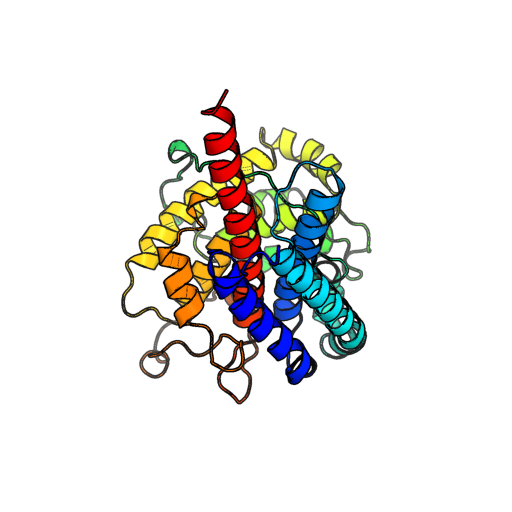N . LYS A 1 281 ? -15.387 13.837 -21.584 1.00 39.31 281 LYS A N 1
ATOM 2276 C CA . LYS A 1 281 ? -14.154 14.088 -22.363 1.00 39.31 281 LYS A CA 1
ATOM 2277 C C . LYS A 1 281 ? -12.879 13.621 -21.661 1.00 39.31 281 LYS A C 1
ATOM 2279 O O . LYS A 1 281 ? -12.333 14.385 -20.882 1.00 39.31 281 LYS A O 1
ATOM 2284 N N . GLN A 1 282 ? -12.361 12.439 -22.019 1.00 35.28 282 GLN A N 1
ATOM 2285 C CA . GLN A 1 282 ? -10.968 12.249 -22.483 1.00 35.28 282 GLN A CA 1
ATOM 2286 C C . GLN A 1 282 ? -10.605 10.763 -22.642 1.00 35.28 282 GLN A C 1
ATOM 2288 O O . GLN A 1 282 ? -10.615 9.981 -21.698 1.00 35.28 282 GLN A O 1
ATOM 2293 N N . GLY A 1 283 ? -10.251 10.390 -23.874 1.00 31.72 283 GLY A N 1
ATO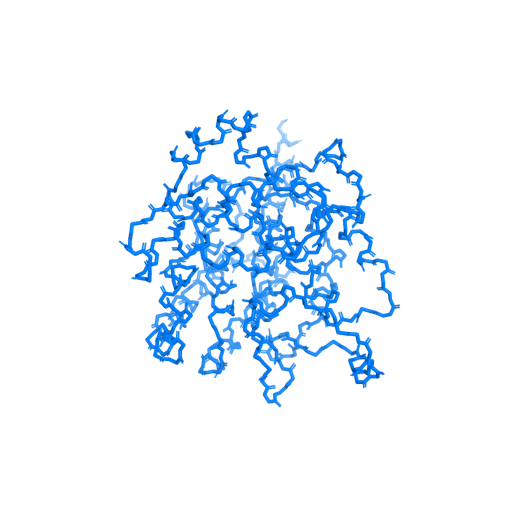M 2294 C CA . GLY A 1 283 ? -9.777 9.063 -24.261 1.00 31.72 283 GLY A CA 1
ATOM 2295 C C . GLY A 1 283 ? -8.275 8.877 -24.052 1.00 31.72 283 GLY A C 1
ATOM 2296 O O . GLY A 1 283 ? -7.557 8.626 -25.016 1.00 31.72 283 GLY A O 1
ATOM 2297 N N . TRP A 1 284 ? -7.794 8.976 -22.811 1.00 32.56 284 TRP A N 1
ATOM 2298 C CA . TRP A 1 284 ? -6.461 8.476 -22.457 1.00 32.56 284 TRP A CA 1
ATOM 2299 C C . TRP A 1 284 ? -6.561 7.051 -21.907 1.00 32.56 284 TRP A C 1
ATOM 2301 O O . TRP A 1 284 ? -7.392 6.749 -21.051 1.00 32.56 284 TRP A O 1
ATOM 2311 N N . LYS A 1 285 ? -5.736 6.140 -22.439 1.00 36.66 285 LYS A N 1
ATOM 2312 C CA . LYS A 1 285 ? -5.593 4.778 -21.913 1.00 36.66 285 LYS A CA 1
ATOM 2313 C C . LYS A 1 285 ? -4.843 4.883 -20.581 1.00 36.66 285 LYS A C 1
ATOM 2315 O O . LYS A 1 285 ? -3.634 5.033 -20.566 1.00 36.66 285 LYS A O 1
ATOM 2320 N N . THR A 1 286 ? -5.564 4.864 -19.466 1.00 43.81 286 THR A N 1
ATOM 2321 C CA . THR A 1 286 ? -4.978 5.000 -18.126 1.00 43.81 286 THR A CA 1
ATOM 2322 C C . THR A 1 286 ? -4.597 3.637 -17.536 1.00 43.81 286 THR A C 1
ATOM 2324 O O . THR A 1 286 ? -5.276 2.635 -17.780 1.00 43.81 286 THR A O 1
ATOM 2327 N N . MET A 1 287 ? -3.556 3.604 -16.690 1.00 51.34 287 MET A N 1
ATOM 2328 C CA . MET A 1 287 ? -3.182 2.438 -15.861 1.00 51.34 287 MET A CA 1
ATOM 2329 C C . MET A 1 287 ? -4.322 1.940 -14.959 1.00 51.34 287 MET A C 1
ATOM 2331 O O . MET A 1 287 ? -4.283 0.796 -14.520 1.00 51.34 287 MET A O 1
ATOM 2335 N N . ARG A 1 288 ? -5.387 2.735 -14.763 1.00 47.44 288 ARG A N 1
ATOM 2336 C CA . ARG A 1 288 ? -6.640 2.291 -14.130 1.00 47.44 288 ARG A CA 1
ATOM 2337 C C . ARG A 1 288 ? -7.209 1.026 -14.788 1.00 47.44 288 ARG A C 1
ATOM 2339 O O . ARG A 1 288 ? -7.883 0.267 -14.116 1.00 47.44 288 ARG A O 1
ATOM 2346 N N . LYS A 1 289 ? -6.916 0.755 -16.069 1.00 45.09 289 LYS A N 1
ATOM 2347 C CA . LYS A 1 289 ? -7.319 -0.490 -16.757 1.00 45.09 289 LYS A CA 1
ATOM 2348 C C . LYS A 1 289 ? -6.568 -1.750 -16.303 1.00 45.09 289 LYS A C 1
ATOM 2350 O O . LYS A 1 289 ? -7.020 -2.845 -16.623 1.00 45.09 289 LYS A O 1
ATOM 2355 N N . LEU A 1 290 ? -5.434 -1.620 -15.608 1.00 44.62 290 LEU A N 1
ATOM 2356 C CA . LEU A 1 290 ? -4.732 -2.760 -14.999 1.00 44.62 290 LEU A CA 1
ATOM 2357 C C . LEU A 1 290 ? -5.348 -3.190 -13.662 1.00 44.62 290 LEU A C 1
ATOM 2359 O O . LEU A 1 290 ? -5.074 -4.301 -13.205 1.00 44.62 290 LEU A O 1
ATOM 2363 N N . LEU A 1 291 ? -6.162 -2.314 -13.071 1.00 51.38 291 LEU A N 1
ATOM 2364 C CA . LEU A 1 291 ? -6.962 -2.541 -11.877 1.00 51.38 291 LEU A CA 1
ATOM 2365 C C . LEU A 1 291 ? -8.356 -2.971 -12.335 1.00 51.38 291 LEU A C 1
ATOM 2367 O O . LEU A 1 291 ? -8.949 -2.345 -13.219 1.00 51.38 291 LEU A O 1
ATOM 2371 N N . VAL A 1 292 ? -8.903 -4.047 -11.772 1.00 49.84 292 VAL A N 1
ATOM 2372 C CA . VAL A 1 292 ? -10.237 -4.512 -12.177 1.00 49.84 292 VAL A CA 1
ATOM 2373 C C . VAL A 1 292 ? -11.265 -3.734 -11.370 1.00 49.84 292 VAL A C 1
ATOM 2375 O O . VAL A 1 292 ? -11.897 -4.294 -10.481 1.00 49.84 292 VAL A O 1
ATOM 2378 N N . GLY A 1 293 ? -11.412 -2.434 -11.643 1.00 54.66 293 GLY A N 1
ATOM 2379 C CA . GLY A 1 293 ? -12.382 -1.587 -10.950 1.00 54.66 293 GLY A CA 1
ATOM 2380 C C . GLY A 1 293 ? -13.761 -2.248 -10.953 1.00 54.66 293 GLY A C 1
ATOM 2381 O O . GLY A 1 293 ? -14.318 -2.525 -12.018 1.00 54.66 293 GLY A O 1
ATOM 2382 N N . LYS A 1 294 ? -14.287 -2.556 -9.768 1.00 58.50 294 LYS A N 1
ATOM 2383 C CA . LYS A 1 294 ? -15.595 -3.182 -9.599 1.00 58.50 294 LYS A CA 1
ATOM 2384 C C . LYS A 1 294 ? -16.434 -2.308 -8.690 1.00 58.50 294 LYS A C 1
ATOM 2386 O O . LYS A 1 294 ? -16.250 -2.293 -7.472 1.00 58.50 294 LYS A O 1
ATOM 2391 N N . GLU A 1 295 ? -17.366 -1.607 -9.318 1.00 67.00 295 GLU A N 1
ATOM 2392 C CA . GLU A 1 295 ? -18.407 -0.865 -8.625 1.00 67.00 295 GLU A CA 1
ATOM 2393 C C . GLU A 1 295 ? -19.441 -1.831 -8.059 1.00 67.00 295 GLU A C 1
ATOM 2395 O O . GLU A 1 295 ? -19.844 -2.811 -8.695 1.00 67.00 295 GLU A O 1
ATOM 2400 N N . LEU A 1 296 ? -19.826 -1.559 -6.824 1.00 65.94 296 LEU A N 1
ATOM 2401 C CA . LEU A 1 296 ? -20.885 -2.244 -6.114 1.00 65.94 296 LEU A CA 1
ATOM 2402 C C . LEU A 1 296 ? -22.158 -1.404 -6.206 1.00 65.94 296 LEU A C 1
ATOM 2404 O O . LEU A 1 296 ? -22.119 -0.191 -6.407 1.00 65.94 296 LEU A O 1
ATOM 2408 N N . SER A 1 297 ? -23.306 -2.060 -6.054 1.00 63.56 297 SER A N 1
ATOM 2409 C CA . SER A 1 297 ? -24.623 -1.434 -6.215 1.00 63.56 297 SER A CA 1
ATOM 2410 C C . SER A 1 297 ? -24.915 -0.306 -5.218 1.00 63.56 297 SER A C 1
ATOM 2412 O O . SER A 1 297 ? -25.888 0.416 -5.390 1.00 63.56 297 SER A O 1
ATOM 2414 N N . ASP A 1 298 ? -24.112 -0.171 -4.166 1.00 64.75 298 ASP A N 1
ATOM 2415 C CA . ASP A 1 298 ? -24.248 0.822 -3.102 1.00 64.75 298 ASP A CA 1
ATOM 2416 C C . ASP A 1 298 ? -23.295 2.024 -3.254 1.00 64.75 298 ASP A C 1
ATOM 2418 O O . ASP A 1 298 ? -23.215 2.839 -2.334 1.00 64.75 298 ASP A O 1
ATOM 2422 N N . GLY A 1 299 ? -22.575 2.140 -4.379 1.00 75.94 299 GLY A N 1
ATOM 2423 C CA . GLY A 1 299 ? -21.609 3.216 -4.651 1.00 75.94 299 GLY A CA 1
ATOM 2424 C C . GLY A 1 299 ? -20.196 2.944 -4.118 1.00 75.94 299 GLY A C 1
ATOM 2425 O O . GLY A 1 299 ? -19.304 3.781 -4.250 1.00 75.94 299 GLY A O 1
ATOM 2426 N N . CYS A 1 300 ? -19.956 1.776 -3.516 1.00 86.31 300 CYS A N 1
ATOM 2427 C CA . CYS A 1 300 ? -18.616 1.338 -3.137 1.00 86.31 300 CYS A CA 1
ATOM 2428 C C . CYS A 1 300 ? -17.818 0.855 -4.360 1.00 86.31 300 CYS A C 1
ATOM 2430 O O . CYS A 1 300 ? -18.367 0.316 -5.318 1.00 86.31 300 CYS A O 1
ATOM 2432 N N . GLU A 1 301 ? -16.497 0.980 -4.307 1.00 90.19 301 GLU A N 1
ATOM 2433 C CA . GLU A 1 301 ? -15.572 0.449 -5.302 1.00 90.19 301 GLU A CA 1
ATOM 2434 C C . GLU A 1 301 ? -14.568 -0.481 -4.615 1.00 90.19 301 GLU A C 1
ATOM 2436 O O . GLU A 1 301 ? -13.966 -0.153 -3.586 1.00 90.19 301 GLU A O 1
ATOM 2441 N N . SER A 1 302 ? -14.441 -1.684 -5.170 1.00 90.50 302 SER A N 1
ATOM 2442 C CA . SER A 1 302 ? -13.667 -2.783 -4.601 1.00 90.50 302 SER A CA 1
ATOM 2443 C C . SER A 1 302 ? -12.186 -2.430 -4.416 1.00 90.50 302 SER A C 1
ATOM 2445 O O . SER A 1 302 ? -11.636 -2.640 -3.333 1.00 90.50 302 SER A O 1
ATOM 2447 N N . HIS A 1 303 ? -11.541 -1.873 -5.440 1.00 91.19 303 HIS A N 1
ATOM 2448 C CA . HIS A 1 303 ? -10.126 -1.497 -5.405 1.00 91.19 303 HIS A CA 1
ATOM 2449 C C . HIS A 1 303 ? -9.843 -0.370 -4.400 1.00 91.19 303 HIS A C 1
ATOM 2451 O O . HIS A 1 303 ? -9.037 -0.568 -3.492 1.00 91.19 303 HIS A O 1
ATOM 2457 N N . ILE A 1 304 ? -10.563 0.754 -4.462 1.00 93.75 304 ILE A N 1
ATOM 2458 C CA . ILE A 1 304 ? -10.405 1.898 -3.550 1.00 93.75 304 ILE A CA 1
ATOM 2459 C C . ILE A 1 304 ? -10.651 1.449 -2.104 1.00 93.75 304 ILE A C 1
ATOM 2461 O O . ILE A 1 304 ? -9.930 1.856 -1.191 1.00 93.75 304 ILE A O 1
ATOM 2465 N N . THR A 1 305 ? -11.617 0.552 -1.873 1.00 96.12 305 THR A N 1
ATOM 2466 C CA . THR A 1 305 ? -11.827 -0.048 -0.547 1.00 96.12 305 THR A CA 1
ATOM 2467 C C . THR A 1 305 ? -10.606 -0.852 -0.088 1.00 96.12 305 THR A C 1
ATOM 2469 O O . THR A 1 305 ? -10.205 -0.750 1.075 1.00 96.12 305 THR A O 1
ATOM 2472 N N . GLY A 1 306 ? -9.975 -1.607 -0.990 1.00 96.88 306 GLY A N 1
ATOM 2473 C CA . GLY A 1 306 ? -8.672 -2.247 -0.786 1.00 96.88 306 GLY A CA 1
ATOM 2474 C C . GLY A 1 306 ? -7.593 -1.264 -0.349 1.00 96.88 306 GLY A C 1
ATOM 2475 O O . GLY A 1 306 ? -7.000 -1.422 0.723 1.00 96.88 306 GLY A O 1
ATOM 2476 N N . VAL A 1 307 ? -7.380 -0.218 -1.145 1.00 97.25 307 VAL A N 1
ATOM 2477 C CA . VAL A 1 307 ? -6.366 0.814 -0.893 1.00 97.25 307 VAL A CA 1
ATOM 2478 C C . VAL A 1 307 ? -6.611 1.511 0.450 1.00 97.25 307 VAL A C 1
ATOM 2480 O O . VAL A 1 307 ? -5.700 1.593 1.276 1.00 97.25 307 VAL A O 1
ATOM 2483 N N . GLY A 1 308 ? -7.846 1.938 0.729 1.00 97.94 308 GLY A N 1
ATOM 2484 C CA . GLY A 1 308 ? -8.222 2.563 1.999 1.00 97.94 308 GLY A CA 1
ATOM 2485 C C . GLY A 1 308 ? -7.985 1.643 3.202 1.00 97.94 308 GLY A C 1
ATOM 2486 O O . GLY A 1 308 ? -7.435 2.071 4.217 1.00 97.94 308 GLY A O 1
ATOM 2487 N N . THR A 1 309 ? -8.302 0.351 3.071 1.00 98.62 309 THR A N 1
ATOM 2488 C CA . THR A 1 309 ? -8.049 -0.663 4.114 1.00 98.62 309 THR A CA 1
ATOM 2489 C C . THR A 1 309 ? -6.555 -0.805 4.409 1.00 98.62 309 THR A C 1
ATOM 2491 O O . THR A 1 309 ? -6.144 -0.780 5.574 1.00 98.62 309 THR A O 1
ATOM 2494 N N . ALA A 1 310 ? -5.725 -0.906 3.365 1.00 98.56 310 ALA A N 1
ATOM 2495 C CA . ALA A 1 310 ? -4.274 -0.947 3.511 1.00 98.56 310 ALA A CA 1
ATOM 2496 C C . ALA A 1 310 ? -3.758 0.325 4.196 1.00 98.56 310 ALA A C 1
ATOM 2498 O O . ALA A 1 310 ? -3.018 0.244 5.179 1.00 98.56 310 ALA A O 1
ATOM 2499 N N . LEU A 1 311 ? -4.199 1.499 3.745 1.00 98.62 311 LEU A N 1
ATOM 2500 C CA . LEU A 1 311 ? -3.720 2.777 4.259 1.00 98.62 311 LEU A CA 1
ATOM 2501 C C . LEU A 1 311 ? -4.081 2.992 5.731 1.00 98.62 311 LEU A C 1
ATOM 2503 O O . LEU A 1 311 ? -3.227 3.399 6.518 1.00 98.62 311 LEU A O 1
ATOM 2507 N N . LEU A 1 312 ? -5.308 2.652 6.135 1.00 98.75 312 LEU A N 1
ATOM 2508 C CA . LEU A 1 312 ? -5.731 2.699 7.537 1.00 98.75 312 LEU A CA 1
ATOM 2509 C C . LEU A 1 312 ? -4.845 1.814 8.423 1.00 98.75 312 LEU A C 1
ATOM 2511 O O . LEU A 1 312 ? -4.460 2.229 9.516 1.00 98.75 312 LEU A O 1
ATOM 2515 N N . SER A 1 313 ? -4.467 0.623 7.954 1.00 98.56 313 SER A N 1
ATOM 2516 C CA . SER A 1 313 ? -3.557 -0.251 8.702 1.00 98.56 313 SER A CA 1
ATOM 2517 C C . SER A 1 313 ? -2.133 0.316 8.801 1.00 98.56 313 SER A C 1
ATOM 2519 O O . SER A 1 313 ? -1.520 0.250 9.867 1.00 98.56 313 SER A O 1
ATOM 2521 N N . ILE A 1 314 ? -1.628 0.959 7.742 1.00 98.38 314 ILE A N 1
ATOM 2522 C CA . ILE A 1 314 ? -0.321 1.634 7.744 1.00 98.38 314 ILE A CA 1
ATOM 2523 C C . ILE A 1 314 ? -0.326 2.797 8.744 1.0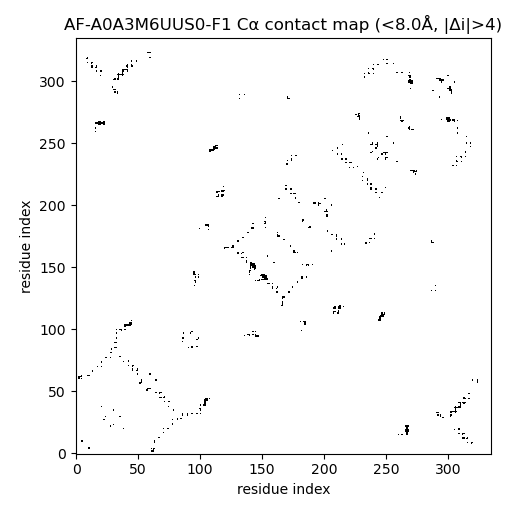0 98.38 314 ILE A C 1
ATOM 2525 O O . ILE A 1 314 ? 0.589 2.906 9.562 1.00 98.38 314 ILE A O 1
ATOM 2529 N N . TYR A 1 315 ? -1.381 3.617 8.745 1.00 98.12 315 TYR A N 1
ATOM 2530 C CA . TYR A 1 315 ? -1.566 4.682 9.732 1.00 98.12 315 TYR A CA 1
ATOM 2531 C C . TYR A 1 315 ? -1.666 4.148 11.159 1.00 98.12 315 TYR A C 1
ATOM 2533 O O . TYR A 1 315 ? -1.081 4.734 12.067 1.00 98.12 315 TYR A O 1
ATOM 2541 N N . LEU A 1 316 ? -2.375 3.035 11.369 1.00 96.75 316 LEU A N 1
ATOM 2542 C CA . LEU A 1 316 ? -2.485 2.404 12.682 1.00 96.75 316 LEU A CA 1
ATOM 2543 C C . LEU A 1 316 ? -1.099 2.056 13.234 1.00 96.75 316 LEU A C 1
ATOM 2545 O O . LEU A 1 316 ? -0.786 2.408 14.371 1.00 96.75 316 LEU A O 1
ATOM 2549 N N . ARG A 1 317 ? -0.255 1.418 12.415 1.00 95.06 317 ARG A N 1
ATOM 2550 C CA . ARG A 1 317 ? 1.130 1.119 12.786 1.00 95.06 317 ARG A CA 1
ATOM 2551 C C . ARG A 1 317 ? 1.926 2.390 13.066 1.00 95.06 317 ARG A C 1
ATOM 2553 O O . ARG A 1 317 ? 2.562 2.482 14.109 1.00 95.06 317 ARG A O 1
ATOM 2560 N N . PHE A 1 318 ? 1.853 3.375 12.174 1.00 94.81 318 PHE A N 1
ATOM 2561 C CA . PHE A 1 318 ? 2.575 4.638 12.321 1.00 94.81 318 PHE A CA 1
ATOM 2562 C C . PHE A 1 318 ? 2.236 5.362 13.624 1.00 94.81 318 PHE A C 1
ATOM 2564 O O . PHE A 1 318 ? 3.134 5.822 14.325 1.00 94.81 318 PHE A O 1
ATOM 2571 N N . LEU A 1 319 ? 0.958 5.436 13.991 1.00 92.81 319 LEU A N 1
ATOM 2572 C CA . LEU A 1 319 ? 0.532 6.091 15.227 1.00 92.81 319 LEU 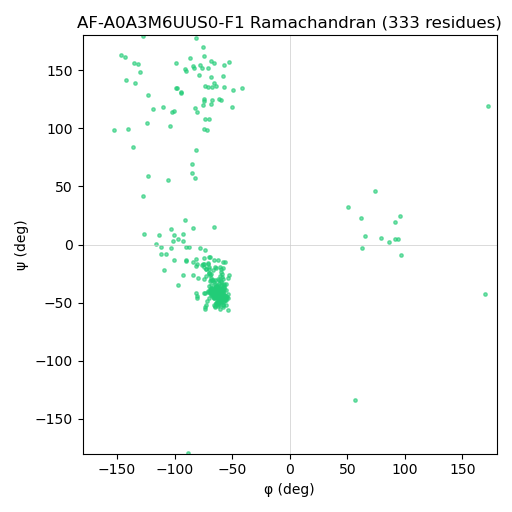A CA 1
ATOM 2573 C C . LEU A 1 319 ? 0.993 5.322 16.467 1.00 92.81 319 LEU A C 1
ATOM 2575 O O . LEU A 1 319 ? 1.494 5.936 17.405 1.00 92.81 319 LEU A O 1
ATOM 2579 N N . ILE A 1 320 ? 0.888 3.991 16.454 1.00 90.25 320 ILE A N 1
ATOM 2580 C CA . ILE A 1 320 ? 1.361 3.147 17.558 1.00 90.25 320 ILE A CA 1
ATOM 2581 C C . ILE A 1 320 ? 2.881 3.273 17.742 1.00 90.25 320 ILE A C 1
ATOM 2583 O O . ILE A 1 320 ? 3.346 3.364 18.877 1.00 90.25 320 ILE A O 1
ATOM 2587 N N . ASP A 1 321 ? 3.651 3.306 16.655 1.00 87.12 321 ASP A N 1
ATOM 2588 C CA . ASP A 1 321 ? 5.109 3.443 16.709 1.00 87.12 321 ASP A CA 1
ATOM 2589 C C . ASP A 1 321 ? 5.529 4.848 17.193 1.00 87.12 321 ASP A C 1
ATOM 2591 O O . ASP A 1 321 ? 6.452 4.977 17.997 1.00 87.12 321 ASP A O 1
ATOM 2595 N N . ASN A 1 322 ? 4.840 5.916 16.766 1.00 82.06 322 ASN A N 1
ATOM 2596 C CA . ASN A 1 322 ? 5.148 7.284 17.211 1.00 82.06 322 ASN A CA 1
ATOM 2597 C C . ASN A 1 322 ? 4.760 7.553 18.668 1.00 82.06 322 ASN A C 1
ATOM 2599 O O . ASN A 1 322 ? 5.519 8.206 19.383 1.00 82.06 322 ASN A O 1
ATOM 2603 N N . GLU A 1 323 ? 3.611 7.048 19.130 1.00 78.31 323 GLU A N 1
ATOM 2604 C CA . GLU A 1 323 ? 3.223 7.155 20.544 1.00 78.31 323 GLU A CA 1
ATOM 2605 C C . GLU A 1 323 ? 4.293 6.522 21.453 1.00 78.31 323 GLU A C 1
ATOM 2607 O O . GLU A 1 323 ? 4.598 7.053 22.521 1.00 78.31 323 GLU A O 1
ATOM 2612 N N . GLN A 1 324 ? 4.936 5.438 21.004 1.00 68.25 324 GLN A N 1
ATOM 2613 C CA . GLN A 1 324 ? 6.038 4.807 21.734 1.00 68.25 324 GLN A CA 1
ATOM 2614 C C . GLN A 1 324 ? 7.302 5.671 21.778 1.00 68.25 324 GLN A C 1
ATOM 2616 O O . GLN A 1 324 ? 7.948 5.731 22.824 1.00 68.25 324 GLN A O 1
ATOM 2621 N N . LEU A 1 325 ? 7.660 6.346 20.677 1.00 63.06 325 LEU A N 1
ATOM 2622 C CA . LEU A 1 325 ? 8.816 7.249 20.651 1.00 63.06 325 LEU A CA 1
ATOM 2623 C C . LEU A 1 325 ? 8.659 8.376 21.675 1.00 63.06 325 LEU A C 1
ATOM 2625 O O . LEU A 1 325 ? 9.580 8.620 22.449 1.00 63.06 325 LEU A O 1
ATOM 2629 N N . VAL A 1 326 ? 7.476 8.996 21.745 1.00 61.31 326 VAL A N 1
ATOM 2630 C CA . VAL A 1 326 ? 7.185 10.055 22.725 1.00 61.31 326 VAL A CA 1
ATOM 2631 C C . VAL A 1 326 ? 7.294 9.527 24.157 1.00 61.31 326 VAL A C 1
ATOM 2633 O O . VAL A 1 326 ? 7.986 10.125 24.982 1.00 61.31 326 VAL A O 1
ATOM 2636 N N . VAL A 1 327 ? 6.678 8.379 24.463 1.00 58.44 327 VAL A N 1
ATOM 2637 C CA . VAL A 1 327 ? 6.735 7.785 25.812 1.00 58.44 327 VAL A CA 1
ATOM 2638 C C . VAL A 1 327 ? 8.172 7.446 26.222 1.00 58.44 327 VAL A C 1
ATOM 2640 O O . VAL A 1 327 ? 8.564 7.719 27.356 1.00 58.44 327 VAL A O 1
ATOM 2643 N N . ASN A 1 328 ? 8.976 6.891 25.313 1.00 58.22 328 ASN A N 1
ATOM 2644 C CA . ASN A 1 328 ? 10.370 6.550 25.597 1.00 58.22 328 ASN A CA 1
ATOM 2645 C C . ASN A 1 328 ? 11.248 7.797 25.788 1.00 58.22 328 ASN A C 1
ATOM 2647 O O . ASN A 1 328 ? 12.082 7.805 26.689 1.00 58.22 328 ASN A O 1
ATOM 2651 N N . SER A 1 329 ? 11.036 8.861 25.006 1.00 57.34 329 SER A N 1
ATOM 2652 C CA . SER A 1 329 ? 11.726 10.144 25.204 1.00 57.34 329 SER A CA 1
ATOM 2653 C C . SER A 1 329 ? 11.374 10.796 26.541 1.00 57.34 329 SER A C 1
ATOM 2655 O O . SER A 1 329 ? 12.251 11.361 27.183 1.00 57.34 329 SER A O 1
ATOM 2657 N N . THR A 1 330 ? 10.120 10.677 26.987 1.00 57.41 330 THR A N 1
ATOM 2658 C CA . THR A 1 330 ? 9.686 11.230 28.283 1.00 57.41 330 THR A CA 1
ATOM 2659 C C . THR A 1 330 ? 10.339 10.478 29.448 1.00 57.41 330 THR A C 1
ATOM 2661 O O . THR A 1 330 ? 10.874 11.101 30.354 1.00 57.41 330 THR A O 1
ATOM 2664 N N . LYS A 1 331 ? 10.395 9.139 29.382 1.00 53.00 331 LYS A N 1
ATOM 2665 C CA . LYS A 1 331 ? 11.054 8.304 30.404 1.00 53.00 331 LYS A CA 1
ATOM 2666 C C . LYS A 1 331 ? 12.574 8.472 30.453 1.00 53.00 331 LYS A C 1
ATOM 2668 O O . LYS A 1 331 ? 13.164 8.299 31.509 1.00 53.00 331 LYS A O 1
ATOM 2673 N N . ALA A 1 332 ? 13.214 8.776 29.325 1.00 51.44 332 ALA A N 1
ATOM 2674 C CA . ALA A 1 332 ? 14.657 9.015 29.268 1.00 51.44 332 ALA A CA 1
ATOM 2675 C C . ALA A 1 332 ? 15.069 10.381 29.851 1.00 51.44 332 ALA A C 1
ATOM 2677 O O . ALA A 1 332 ? 16.232 10.552 30.195 1.00 51.44 332 ALA A O 1
ATOM 2678 N N . GLY A 1 333 ? 14.138 11.336 29.960 1.00 44.66 333 GLY A N 1
ATOM 2679 C CA . GLY A 1 333 ? 14.368 12.645 30.583 1.00 44.66 333 GLY A CA 1
ATOM 2680 C C . GLY A 1 333 ? 14.143 12.682 32.100 1.00 44.66 333 GLY A C 1
ATOM 2681 O O . GLY A 1 333 ? 14.338 13.732 32.702 1.00 44.66 333 GLY A O 1
ATOM 2682 N N . GLU A 1 334 ? 13.723 11.568 32.708 1.00 39.56 334 GLU A N 1
ATOM 2683 C CA . GLU A 1 334 ? 13.459 11.435 34.152 1.00 39.56 334 GLU A CA 1
ATOM 2684 C C . GLU A 1 334 ? 14.579 10.686 34.912 1.00 39.56 334 GLU A C 1
ATOM 2686 O O . GLU A 1 334 ? 14.374 10.297 36.062 1.00 39.56 334 GLU A O 1
ATOM 2691 N N . PHE A 1 335 ? 15.755 10.488 34.297 1.00 35.44 335 PHE A N 1
ATOM 2692 C CA . PHE A 1 335 ? 16.939 9.878 34.924 1.00 35.44 335 PHE A CA 1
ATOM 2693 C C . PHE A 1 335 ? 18.075 10.872 35.147 1.00 35.44 335 PHE A C 1
ATOM 2695 O O . PHE A 1 335 ? 18.392 11.625 34.197 1.00 35.44 335 PHE A O 1
#

Nearest PDB structures (foldseek):
  8paj-assembly2_B  TM=3.227E-01  e=3.868E-01  Archangium gephyra
  5ng5-assembly1_F  TM=2.072E-01  e=1.090E+00  Escherichia coli
  8t46-assembly1_B  TM=1.550E-01  e=8.668E+00  Homo sapiens

Secondary structure (DSSP, 8-state):
----GGG-THHHHHHHHHHHHHHHHHHTTT--HHHHHHHHHHHHHHHHHHHHHHTT-----HHHHHHHHHHHHHHHHHHHHHHHHHHHHTHHHHHHHTHHHHS-----PPPB---GGGPPPP-GGG--SHHHHHHHHHHHHHHT-GGGTS-S----HHHHHHHT-TT--THHHHHHHHHHHHHHHHTTHHHHHHHHHHTT--HHHHHHHHHHHHHHHHHHHTT-SSPPHHHHHHHHHHHHHHHHTTBGGG--HHHHHHHHHTS-TTS-----S--TT-TTS-----GGGGS---B-TTS-BHHHHHHHHHHHHHHHHHHHHHHHHHHHHHHHTT-

Organism: Pocillopora damicornis (NCBI:txid46731)

pLDDT: mean 85.74, std 16.05, range [31.72, 98.75]

Mean predicted aligned error: 7.16 Å

Solvent-accessible surface area (backbone atoms only — not comparable to full-atom values): 18566 Å² total; per-residue (Å²): 131,88,69,71,60,84,81,45,83,34,45,68,36,49,52,51,37,49,34,27,54,50,33,47,66,76,44,47,90,76,46,49,70,57,21,45,32,14,49,20,40,27,40,19,48,37,51,48,60,58,50,44,47,75,72,78,76,50,82,68,55,68,59,57,48,54,52,44,54,52,49,35,52,52,48,56,52,46,50,65,70,36,50,69,53,51,48,62,76,39,46,67,61,36,44,40,53,39,69,66,54,69,49,59,42,75,75,75,48,66,78,46,82,76,45,76,89,45,47,64,79,81,49,83,90,72,66,72,71,60,56,76,65,46,46,62,62,40,47,18,22,30,67,19,11,73,86,54,78,46,49,53,58,44,72,56,69,68,48,51,54,60,51,65,52,80,60,63,59,72,66,55,40,48,48,33,50,47,50,56,52,49,30,51,66,68,66,28,55,67,58,48,62,57,58,29,51,80,71,78,48,45,73,67,58,49,47,48,34,46,46,23,38,50,49,58,49,45,63,54,58,71,68,51,75,82,58,44,49,69,53,50,44,51,51,42,45,50,31,34,57,33,37,47,61,9,30,52,87,58,70,42,73,68,55,52,54,54,58,56,69,49,43,42,97,67,24,40,21,54,67,40,79,78,66,87,84,61,85,83,77,79,95,68,94,54,65,67,75,81,45,81,77,42,77,45,99,84,48,33,22,27,40,49,27,5,40,52,34,24,33,34,35,52,49,33,51,51,41,54,56,48,56,40,52,54,54,51,54,56,61,64,70,76,113